Protein AF-A0A7S4T1W9-F1 (afdb_monomer_lite)

Organism: NCBI:txid311494

Secondary structure (DSSP, 8-state):
--S-------EE-TTT--EE-----HHHHHHHHHHHHHHHHHHHHS--SEEET-EEPPPP-SS-HHHHHHHHHHHTT-GGGTS--EEEEEEE-SSSEEEEEEETTEEEEEEEEEETTTTEEEEEESSGGGTTEEEEEEEEETTEEEEEEEEETTT--EE-EEEEHHHHHHHHHHHHHHHHHHHTS--SS-TT--PPPP--S--HHHHHHHHHHHHH-GGGTSS--GGG-EEEE-SS-EEEE--PPP---

Radius of gyration: 24.85 Å; chains: 1; bounding box: 63×36×74 Å

pLDDT: mean 88.23, std 11.2, range [31.42, 98.38]

Foldseek 3Di:
DPDDDDDDDFDADPPPRHTDDDPDDPVVVVVVVVVVVVVVVVVVVPPQLFQFLKDKDDFDPDFDLVLLLVLVVVCLQCVVLQDDWAPWDWDDDPAWIWIWTDDPNDIWIWTWGQDPVQQWIWIATPDDVRPQKIWIWHFDVVRGITMIFMAGPPPRGTGTGRHRPVVVVSNVVSSSVSSVVVRVDPDPDQPPHDDDRDPPDDDPVRVVVVVVVCLVQVVVPAQFDSVQWDWDDDVPDIDIGTDHDDPDD

Structure (mmCIF, N/CA/C/O backbone):
data_AF-A0A7S4T1W9-F1
#
_entry.id   AF-A0A7S4T1W9-F1
#
loop_
_atom_site.group_PDB
_atom_site.id
_atom_site.type_symbol
_atom_site.label_atom_id
_atom_site.label_alt_id
_atom_site.label_comp_id
_atom_site.label_asym_id
_atom_site.label_entity_id
_atom_site.label_seq_id
_atom_site.pdbx_PDB_ins_code
_atom_site.Cartn_x
_atom_site.Cartn_y
_atom_site.Cartn_z
_atom_site.occupancy
_atom_site.B_iso_or_equiv
_atom_site.auth_seq_id
_atom_site.auth_comp_id
_atom_site.auth_asym_id
_atom_site.auth_atom_id
_atom_site.pdbx_PDB_model_num
ATOM 1 N N . LYS A 1 1 ? -6.612 -17.803 23.302 1.00 51.28 1 LYS A N 1
ATOM 2 C CA . LYS A 1 1 ? -5.475 -17.023 22.750 1.00 51.28 1 LYS A CA 1
ATOM 3 C C . LYS A 1 1 ? -4.179 -17.680 23.231 1.00 51.28 1 LYS A C 1
ATOM 5 O O . LYS A 1 1 ? -4.010 -17.802 24.436 1.00 51.28 1 LYS A O 1
ATOM 10 N N . GLU A 1 2 ? -3.324 -18.156 22.320 1.00 47.78 2 GLU A N 1
ATOM 11 C CA . GLU A 1 2 ? -2.157 -19.019 22.619 1.00 47.78 2 GLU A CA 1
ATOM 12 C C . GLU A 1 2 ? -0.901 -18.287 23.133 1.00 47.78 2 GLU A C 1
ATOM 14 O O . GLU A 1 2 ? 0.131 -18.908 23.365 1.00 47.78 2 GLU A O 1
ATOM 19 N N . SER A 1 3 ? -0.955 -16.979 23.393 1.00 50.97 3 SER A N 1
ATOM 20 C CA . SER A 1 3 ? 0.119 -16.266 24.099 1.00 50.97 3 SER A CA 1
ATOM 21 C C . SER A 1 3 ? -0.425 -15.026 24.817 1.00 50.97 3 SER A C 1
ATOM 23 O O . SER A 1 3 ? -1.129 -14.230 24.192 1.00 50.97 3 SER A O 1
ATOM 25 N N . PRO A 1 4 ? -0.147 -14.836 26.121 1.00 75.81 4 PRO A N 1
ATOM 26 C CA . PRO A 1 4 ? -0.584 -13.647 26.846 1.00 75.81 4 PRO A CA 1
ATOM 27 C C . PRO A 1 4 ? 0.232 -12.419 26.419 1.00 75.81 4 PRO A C 1
ATOM 29 O O . PRO A 1 4 ? 1.464 -12.443 26.447 1.00 75.81 4 PRO A O 1
ATOM 32 N N . VAL A 1 5 ? -0.455 -11.330 26.066 1.00 82.12 5 VAL A N 1
ATOM 33 C CA . VAL A 1 5 ? 0.172 -10.026 25.793 1.00 82.12 5 VAL A CA 1
ATOM 34 C C . VAL A 1 5 ? 0.664 -9.421 27.113 1.00 82.12 5 VAL A C 1
ATOM 36 O O . VAL A 1 5 ? -0.030 -9.505 28.128 1.00 82.12 5 VAL A O 1
ATOM 39 N N . ARG A 1 6 ? 1.862 -8.823 27.120 1.00 85.62 6 ARG A N 1
ATOM 40 C CA . ARG A 1 6 ? 2.462 -8.191 28.308 1.00 85.62 6 ARG A CA 1
ATOM 41 C C . ARG A 1 6 ? 2.968 -6.792 27.982 1.00 85.62 6 ARG A C 1
ATOM 43 O O . ARG A 1 6 ? 3.508 -6.567 26.904 1.00 85.62 6 ARG A O 1
ATOM 50 N N . LEU A 1 7 ? 2.833 -5.887 28.946 1.00 88.50 7 LEU A N 1
ATOM 51 C CA . LEU A 1 7 ? 3.494 -4.586 28.947 1.00 88.50 7 LEU A CA 1
ATOM 52 C C . LEU A 1 7 ? 4.645 -4.632 29.947 1.00 88.50 7 LEU A C 1
ATOM 54 O O . LEU A 1 7 ? 4.466 -5.097 31.073 1.00 88.50 7 LEU A O 1
ATOM 58 N N . GLU A 1 8 ? 5.811 -4.146 29.536 1.00 89.50 8 GLU A N 1
ATOM 59 C CA . GLU A 1 8 ? 6.943 -3.934 30.431 1.00 89.50 8 GLU A CA 1
ATOM 60 C C . GLU A 1 8 ? 7.157 -2.432 30.613 1.00 89.50 8 GLU A C 1
ATOM 62 O O . GLU A 1 8 ? 7.246 -1.686 29.638 1.00 89.50 8 GLU A O 1
ATOM 67 N N . PHE A 1 9 ? 7.257 -1.996 31.867 1.00 91.38 9 PHE A N 1
ATOM 68 C CA . PHE A 1 9 ? 7.553 -0.614 32.225 1.00 91.38 9 PHE A CA 1
ATOM 69 C C . PHE A 1 9 ? 8.934 -0.567 32.869 1.00 91.38 9 PHE A C 1
ATOM 71 O O . PHE A 1 9 ? 9.198 -1.287 33.830 1.00 91.38 9 PHE A O 1
ATOM 78 N N . TYR A 1 10 ? 9.824 0.264 32.337 1.00 91.88 10 TYR A N 1
ATOM 79 C CA . TYR A 1 10 ? 11.164 0.440 32.881 1.00 91.88 10 TYR A CA 1
ATOM 80 C C . TYR A 1 10 ? 11.700 1.835 32.558 1.00 91.88 10 TYR A C 1
ATOM 82 O O . TYR A 1 10 ? 11.347 2.432 31.540 1.00 91.88 10 TYR A O 1
ATOM 90 N N . GLN A 1 11 ? 12.591 2.337 33.413 1.00 91.50 11 GLN A N 1
ATOM 91 C CA . GLN A 1 11 ? 13.386 3.528 33.135 1.00 91.50 11 GLN A CA 1
ATOM 92 C C . GLN A 1 11 ? 14.735 3.106 32.552 1.00 91.50 11 GLN A C 1
ATOM 94 O O . GLN A 1 11 ? 15.338 2.120 32.986 1.00 91.50 11 GLN A O 1
ATOM 99 N N . ARG A 1 12 ? 15.211 3.853 31.554 1.00 94.56 12 ARG A N 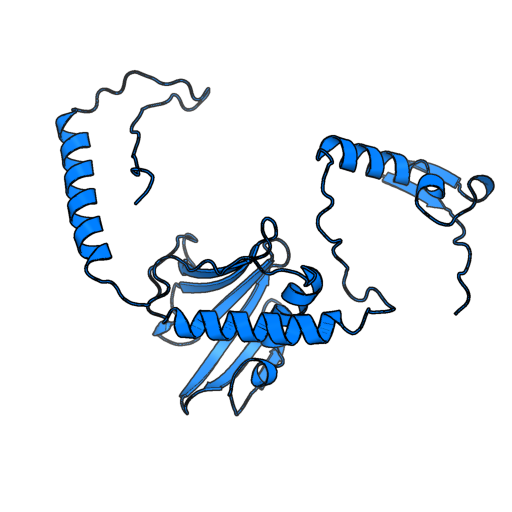1
ATOM 100 C CA . ARG A 1 12 ? 16.552 3.689 30.992 1.00 94.56 12 ARG A CA 1
ATOM 101 C C . ARG A 1 12 ? 17.258 5.027 30.860 1.00 94.56 12 ARG A C 1
ATOM 103 O O . ARG A 1 12 ? 16.610 6.062 30.705 1.00 94.56 12 ARG A O 1
ATOM 110 N N . HIS A 1 13 ? 18.580 4.995 30.900 1.00 91.69 13 HIS A N 1
ATOM 111 C CA . HIS A 1 13 ? 19.405 6.162 30.638 1.00 91.69 13 HIS A CA 1
ATOM 112 C C . HIS A 1 13 ? 19.480 6.435 29.124 1.00 91.69 13 HIS A C 1
ATOM 114 O O . HIS A 1 13 ? 19.565 5.514 28.312 1.00 91.69 13 HIS A O 1
ATOM 120 N N . ALA A 1 14 ? 19.375 7.706 28.725 1.00 89.69 14 ALA A N 1
ATOM 121 C CA . ALA A 1 14 ? 19.191 8.076 27.318 1.00 89.69 14 ALA A CA 1
ATOM 122 C C . ALA A 1 14 ? 20.458 7.906 26.462 1.00 89.69 14 ALA A C 1
ATOM 124 O O . ALA A 1 14 ? 20.342 7.716 25.256 1.00 89.69 14 ALA A O 1
ATOM 125 N N . ALA A 1 15 ? 21.648 7.978 27.069 1.00 88.69 15 ALA A N 1
ATOM 126 C CA . ALA A 1 15 ? 22.912 7.948 26.330 1.00 88.69 15 ALA A CA 1
ATOM 127 C C . ALA A 1 15 ? 23.365 6.531 25.944 1.00 88.69 15 ALA A C 1
ATOM 129 O O . ALA A 1 15 ? 23.966 6.345 24.892 1.00 88.69 15 ALA A O 1
ATOM 130 N N . ASP A 1 16 ? 23.095 5.541 26.793 1.00 91.44 16 ASP A N 1
ATOM 131 C CA . ASP A 1 16 ? 23.625 4.174 26.685 1.00 91.44 16 ASP A CA 1
ATOM 132 C C . ASP A 1 16 ? 22.529 3.095 26.715 1.00 91.44 16 ASP A C 1
ATOM 134 O O . ASP A 1 16 ? 22.796 1.933 26.420 1.00 91.44 16 ASP A O 1
ATOM 138 N N . GLY A 1 17 ? 21.283 3.456 27.041 1.00 89.94 17 GLY A N 1
ATOM 139 C CA . GLY A 1 17 ? 20.141 2.542 27.041 1.00 89.94 17 GLY A CA 1
ATOM 140 C C . GLY A 1 17 ? 20.072 1.598 28.245 1.00 89.94 17 GLY A C 1
ATOM 141 O O . GLY A 1 17 ? 19.141 0.792 28.321 1.00 89.94 17 GLY A O 1
ATOM 142 N N . CYS A 1 18 ? 21.001 1.706 29.199 1.00 91.31 18 CYS A N 1
ATOM 143 C CA . CYS A 1 18 ? 21.035 0.876 30.401 1.00 91.31 18 CYS A CA 1
ATOM 144 C C . CYS A 1 18 ? 19.809 1.127 31.292 1.00 91.31 18 CYS A C 1
ATOM 146 O O . CYS A 1 18 ? 19.382 2.272 31.471 1.00 91.31 18 CYS A O 1
ATOM 148 N N . ARG A 1 19 ? 19.248 0.059 31.881 1.00 94.12 19 ARG A N 1
ATOM 149 C CA . ARG A 1 19 ? 18.141 0.173 32.845 1.00 94.12 19 ARG A CA 1
ATOM 150 C C . ARG A 1 19 ? 18.614 0.882 34.107 1.00 94.12 19 ARG A C 1
ATOM 152 O O . ARG A 1 19 ? 19.691 0.594 34.622 1.00 94.12 19 ARG A O 1
ATOM 159 N N . THR A 1 20 ? 17.776 1.767 34.622 1.00 91.56 20 THR A N 1
ATOM 160 C CA . THR A 1 20 ? 18.028 2.493 35.866 1.00 91.56 20 THR A CA 1
ATOM 161 C C . THR A 1 20 ? 16.895 2.266 36.857 1.00 91.56 20 THR A C 1
ATOM 163 O O . THR A 1 20 ? 15.806 1.815 36.493 1.00 91.56 20 THR A O 1
ATOM 166 N N . TYR A 1 21 ? 17.164 2.541 38.134 1.00 90.06 21 TYR A N 1
ATOM 167 C CA . TYR A 1 21 ? 16.157 2.411 39.180 1.00 90.06 21 TYR A CA 1
ATOM 168 C C . TYR A 1 21 ? 15.045 3.440 38.969 1.00 90.06 21 TYR A C 1
ATOM 170 O O . TYR A 1 21 ? 15.268 4.644 39.107 1.00 90.06 21 TYR A O 1
ATOM 178 N N . TRP A 1 22 ? 13.854 2.950 38.631 1.00 91.25 22 TRP A N 1
ATOM 179 C CA . TRP A 1 22 ? 12.683 3.790 38.432 1.00 91.25 22 TRP A CA 1
ATOM 180 C C . TRP A 1 22 ? 11.950 3.993 39.756 1.00 91.25 22 TRP A C 1
ATOM 182 O O . TRP A 1 22 ? 11.427 3.041 40.324 1.00 91.25 22 TRP A O 1
ATOM 192 N N . GLN A 1 23 ? 11.892 5.235 40.243 1.00 90.94 23 GLN A N 1
ATOM 193 C CA . GLN A 1 23 ? 11.222 5.586 41.506 1.00 90.94 23 GLN A CA 1
ATOM 194 C C . GLN A 1 23 ? 9.698 5.782 41.371 1.00 90.94 23 GLN A C 1
ATOM 196 O O . GLN A 1 23 ? 9.089 6.475 42.184 1.00 90.94 23 GLN A O 1
ATOM 201 N N . ALA A 1 24 ? 9.066 5.216 40.339 1.00 89.00 24 ALA A N 1
ATOM 202 C CA . ALA A 1 24 ? 7.614 5.292 40.201 1.00 89.00 24 ALA A CA 1
ATOM 203 C C . ALA A 1 24 ? 6.911 4.357 41.206 1.00 89.00 24 ALA A C 1
ATOM 205 O O . ALA A 1 24 ? 7.343 3.211 41.360 1.00 89.00 24 ALA A O 1
ATOM 206 N N . PRO A 1 25 ? 5.816 4.798 41.856 1.00 94.31 25 PRO A N 1
ATOM 207 C CA . PRO A 1 25 ? 5.006 3.932 42.707 1.00 94.31 25 PRO A CA 1
ATOM 208 C C . PRO A 1 25 ? 4.435 2.746 41.924 1.00 94.31 25 PRO A C 1
ATOM 210 O O . PRO A 1 25 ? 3.909 2.913 40.819 1.00 94.31 25 PRO A O 1
ATOM 213 N N . VAL A 1 26 ? 4.500 1.552 42.512 1.00 91.69 26 VAL A N 1
ATOM 214 C CA . VAL A 1 26 ? 4.006 0.315 41.887 1.00 91.69 26 VAL A CA 1
ATOM 215 C C . VAL A 1 26 ? 2.500 0.402 41.635 1.00 91.69 26 VAL A C 1
ATOM 217 O O . VAL A 1 26 ? 2.021 -0.013 40.580 1.00 91.69 26 VAL A O 1
ATOM 220 N N . GLU A 1 27 ? 1.768 1.021 42.556 1.00 93.31 27 GLU A N 1
ATOM 221 C CA . GLU A 1 27 ? 0.318 1.193 42.512 1.00 93.31 27 GLU A CA 1
ATOM 222 C C . GLU A 1 27 ? -0.114 2.041 41.308 1.00 93.31 27 GLU A C 1
ATOM 224 O O . GLU A 1 27 ? -1.146 1.773 40.696 1.00 93.31 27 GLU A O 1
ATOM 229 N N . ALA A 1 28 ? 0.695 3.031 40.913 1.00 92.00 28 ALA A N 1
ATOM 230 C CA . ALA A 1 28 ? 0.413 3.859 39.742 1.00 92.00 28 ALA A CA 1
ATOM 231 C C . ALA A 1 28 ? 0.510 3.044 38.440 1.00 92.00 28 ALA A C 1
ATOM 233 O O . ALA A 1 28 ? -0.351 3.161 37.566 1.00 92.00 28 ALA A O 1
ATOM 234 N N . VAL A 1 29 ? 1.528 2.182 38.323 1.00 91.75 29 VAL A N 1
ATOM 235 C CA . VAL A 1 29 ? 1.699 1.294 37.160 1.00 91.75 29 VAL A CA 1
ATOM 236 C C . VAL A 1 29 ? 0.593 0.239 37.120 1.00 91.75 29 VAL A C 1
ATOM 238 O O . VAL A 1 29 ? 0.021 -0.011 36.061 1.00 91.75 29 VAL A O 1
ATOM 241 N N . GLN A 1 30 ? 0.249 -0.350 38.267 1.00 91.44 30 GLN A N 1
ATOM 242 C CA . GLN A 1 30 ? -0.840 -1.324 38.372 1.00 91.44 30 GLN A CA 1
ATOM 243 C C . GLN A 1 30 ? -2.191 -0.709 37.989 1.00 91.44 30 GLN A C 1
ATOM 245 O O . GLN A 1 30 ? -2.884 -1.263 37.135 1.00 91.44 30 GLN A O 1
ATOM 250 N N . GLY A 1 31 ? -2.517 0.471 38.523 1.00 93.38 31 GLY A N 1
ATOM 251 C CA . GLY A 1 31 ? -3.745 1.190 38.179 1.00 93.38 31 GLY A CA 1
ATOM 252 C C . GLY A 1 31 ? -3.825 1.550 36.693 1.00 93.38 31 GLY A C 1
ATOM 253 O O . GLY A 1 31 ? -4.880 1.408 36.075 1.00 93.38 31 GLY A O 1
ATOM 254 N N . PHE A 1 32 ? -2.704 1.936 36.072 1.00 91.88 32 PHE A N 1
ATOM 255 C CA . PHE A 1 32 ? -2.646 2.163 34.626 1.00 91.88 32 PHE A CA 1
ATOM 256 C C . PHE A 1 32 ? -2.925 0.884 33.822 1.00 91.88 32 PHE A C 1
ATOM 258 O O . PHE A 1 32 ? -3.708 0.908 32.871 1.00 91.88 32 PHE A O 1
ATOM 265 N N . VAL A 1 33 ? -2.331 -0.249 34.211 1.00 92.75 33 VAL A N 1
ATOM 266 C CA . VAL A 1 33 ? -2.583 -1.545 33.561 1.00 92.75 33 VAL A CA 1
ATOM 267 C C . VAL A 1 33 ? -4.050 -1.964 33.710 1.00 92.75 33 VAL A C 1
ATOM 269 O O . VAL A 1 33 ? -4.638 -2.461 32.751 1.00 92.75 33 VAL A O 1
ATOM 272 N N . GLU A 1 34 ? -4.677 -1.741 34.863 1.00 91.69 34 GLU A N 1
ATOM 273 C CA . GLU A 1 34 ? -6.104 -2.027 35.079 1.00 91.69 34 GLU A CA 1
ATOM 274 C C . GLU A 1 34 ? -7.024 -1.132 34.239 1.00 91.69 34 GLU A C 1
ATOM 276 O O . GLU A 1 34 ? -7.981 -1.625 33.628 1.00 91.69 34 GLU A O 1
ATOM 281 N N . ALA A 1 35 ? -6.710 0.162 34.145 1.00 91.25 35 ALA A N 1
ATOM 282 C CA . ALA A 1 35 ? -7.422 1.094 33.278 1.00 91.25 35 ALA A CA 1
ATOM 283 C C . ALA A 1 35 ? -7.311 0.676 31.803 1.00 91.25 35 ALA A C 1
ATOM 285 O O . ALA A 1 35 ? -8.322 0.626 31.098 1.00 91.25 35 ALA A O 1
ATOM 286 N N . LEU A 1 36 ? -6.112 0.282 31.354 1.00 91.69 36 LEU A N 1
ATOM 287 C CA . LEU A 1 36 ? -5.901 -0.268 30.015 1.00 91.69 36 LEU A CA 1
ATOM 288 C C . LEU A 1 36 ? -6.708 -1.546 29.788 1.00 91.69 36 LEU A C 1
ATOM 290 O O . LEU A 1 36 ? -7.377 -1.654 28.766 1.00 91.69 36 LEU A O 1
ATOM 294 N N . ARG A 1 37 ? -6.698 -2.499 30.728 1.00 87.38 37 ARG A N 1
ATOM 295 C CA . ARG A 1 37 ? -7.491 -3.738 30.614 1.00 87.38 37 ARG A CA 1
ATOM 296 C C . ARG A 1 37 ? -8.981 -3.442 30.473 1.00 87.38 37 ARG A C 1
ATOM 298 O O . ARG A 1 37 ? -9.641 -4.044 29.632 1.00 87.38 37 ARG A O 1
ATOM 305 N N . SER A 1 38 ? -9.494 -2.502 31.262 1.00 85.38 38 SER A N 1
ATOM 306 C CA . SER A 1 38 ? -10.895 -2.078 31.194 1.00 85.38 38 SER A CA 1
ATOM 307 C C . SER A 1 38 ? -11.226 -1.435 29.848 1.00 85.38 38 SER A C 1
ATOM 309 O O . SER A 1 38 ? -12.296 -1.675 29.294 1.00 85.38 38 SER A O 1
ATOM 311 N N . GLN A 1 39 ? -10.304 -0.644 29.296 1.00 83.44 39 GLN A N 1
ATOM 312 C CA . GLN A 1 39 ? -10.472 -0.035 27.982 1.00 83.44 39 GLN A CA 1
ATOM 313 C C . GLN A 1 39 ? -10.400 -1.069 26.852 1.00 83.44 39 GLN A C 1
ATOM 315 O O . GLN A 1 39 ? -11.225 -1.025 25.946 1.00 83.44 39 GLN A O 1
ATOM 320 N N . VAL A 1 40 ? -9.472 -2.028 26.922 1.00 82.62 40 VAL A N 1
ATOM 321 C CA . VAL A 1 40 ? -9.375 -3.140 25.963 1.00 82.62 40 VAL A CA 1
ATOM 322 C C . VAL A 1 40 ? -10.660 -3.959 25.960 1.00 82.62 40 VAL A C 1
ATOM 324 O O . VAL A 1 40 ? -11.177 -4.232 24.889 1.00 82.62 40 VAL A O 1
ATOM 327 N N . ALA A 1 41 ? -11.225 -4.280 27.127 1.00 77.62 41 ALA A N 1
ATOM 328 C CA . ALA A 1 41 ? -12.484 -5.021 27.203 1.00 77.62 41 ALA A CA 1
ATOM 329 C C . ALA A 1 41 ? -13.648 -4.285 26.515 1.00 77.62 41 ALA A C 1
ATOM 331 O O . ALA A 1 41 ? -14.480 -4.924 25.883 1.00 77.62 41 ALA A O 1
ATOM 332 N N . LYS A 1 42 ? -13.694 -2.947 26.594 1.00 76.19 42 LYS A N 1
ATOM 333 C CA . LYS A 1 42 ? -14.683 -2.138 25.860 1.00 76.19 42 LYS A CA 1
ATOM 334 C C . LYS A 1 42 ? -14.442 -2.174 24.351 1.00 76.19 42 LYS A C 1
ATOM 336 O O . LYS A 1 42 ? -15.389 -2.341 23.599 1.00 76.19 42 LYS A O 1
ATOM 341 N N . LEU A 1 43 ? -13.184 -2.049 23.928 1.00 73.06 43 LEU A N 1
ATOM 342 C CA . LEU A 1 43 ? -12.802 -2.084 22.514 1.00 73.06 43 LEU A CA 1
ATOM 343 C C . LEU A 1 43 ? -13.016 -3.465 21.876 1.00 73.06 43 LEU A C 1
ATOM 345 O O . LEU A 1 43 ? -13.367 -3.532 20.709 1.00 73.06 43 LEU A O 1
ATOM 349 N N . GLU A 1 44 ? -12.807 -4.552 22.623 1.00 72.12 44 GLU A N 1
ATOM 350 C CA . GLU A 1 44 ? -13.088 -5.919 22.159 1.00 72.12 44 GLU A CA 1
ATOM 351 C C . GLU A 1 44 ? -14.591 -6.242 22.185 1.00 72.12 44 GLU A C 1
ATOM 353 O O . GLU A 1 44 ? -15.042 -7.056 21.392 1.00 72.12 44 GLU A O 1
ATOM 358 N N . ALA A 1 45 ? -15.377 -5.618 23.070 1.00 66.25 45 ALA A N 1
ATOM 359 C CA . ALA A 1 45 ? -16.833 -5.774 23.076 1.00 66.25 45 ALA A CA 1
ATOM 360 C C . ALA A 1 45 ? -17.505 -5.079 21.877 1.00 66.25 45 ALA A C 1
ATOM 362 O O . ALA A 1 45 ? -18.542 -5.546 21.408 1.00 66.25 45 ALA A O 1
ATOM 363 N N . ASP A 1 46 ? -16.891 -4.016 21.349 1.00 61.75 46 ASP A N 1
ATOM 364 C CA . ASP A 1 46 ? -17.206 -3.434 20.041 1.00 61.75 46 ASP A CA 1
ATOM 365 C C . ASP A 1 46 ? -16.533 -4.257 18.924 1.00 61.75 46 ASP A C 1
ATOM 367 O O . ASP A 1 46 ? -15.730 -3.735 18.144 1.00 61.75 46 ASP A O 1
ATOM 371 N N . GLU A 1 47 ? -16.857 -5.557 18.843 1.00 54.97 47 GLU A N 1
ATOM 372 C CA . GLU A 1 47 ? -16.521 -6.454 17.723 1.00 54.97 47 GLU A CA 1
ATOM 373 C C . GLU A 1 47 ? -17.229 -5.964 16.446 1.00 54.97 47 GLU A C 1
ATOM 375 O O . GLU A 1 47 ? -18.172 -6.549 15.917 1.00 54.97 47 GLU A O 1
ATOM 380 N N . SER A 1 48 ? -16.796 -4.814 15.947 1.00 58.84 48 SER A N 1
ATOM 381 C CA . SER A 1 48 ? -17.115 -4.395 14.603 1.00 58.84 48 SER A CA 1
ATOM 382 C C . SER A 1 48 ? -16.233 -5.207 13.666 1.00 58.84 48 SER A C 1
ATOM 384 O O . SER A 1 48 ? -15.018 -5.296 13.852 1.00 58.84 48 SER A O 1
ATOM 386 N N . GLU A 1 49 ? -16.823 -5.742 12.599 1.00 80.94 49 GLU A N 1
ATOM 387 C CA . GLU A 1 49 ? -16.092 -6.217 11.420 1.00 80.94 49 GLU A CA 1
ATOM 388 C C . GLU A 1 49 ? -15.375 -5.049 10.709 1.00 80.94 49 GLU A C 1
ATOM 390 O O . GLU A 1 49 ? -15.297 -5.031 9.488 1.00 80.94 49 GLU A O 1
ATOM 395 N N . ALA A 1 50 ? -14.906 -4.020 11.420 1.00 89.00 50 ALA A N 1
ATOM 396 C CA . ALA A 1 50 ? -14.212 -2.876 10.865 1.00 89.00 50 ALA A CA 1
ATOM 397 C C . ALA A 1 50 ? -12.699 -3.112 10.823 1.00 89.00 50 ALA A C 1
ATOM 399 O O . ALA A 1 50 ? -12.138 -3.949 11.533 1.00 89.00 50 ALA A O 1
ATOM 400 N N . VAL A 1 51 ? -12.015 -2.344 9.983 1.00 92.44 51 VAL A N 1
ATOM 401 C CA . VAL A 1 51 ? -10.552 -2.354 9.871 1.00 92.44 51 VAL A CA 1
ATOM 402 C C . VAL A 1 51 ? -9.884 -1.935 11.188 1.00 92.44 51 VAL A C 1
ATOM 404 O O . VAL A 1 51 ? -8.782 -2.387 11.491 1.00 92.44 51 VAL A O 1
ATOM 407 N N . GLY A 1 52 ? -10.524 -1.081 11.990 1.00 91.31 52 GLY A N 1
ATOM 408 C CA . GLY A 1 52 ? -9.973 -0.645 13.270 1.00 91.31 52 GLY A CA 1
ATOM 409 C C . GLY A 1 52 ? -8.670 0.134 13.075 1.00 91.31 52 GLY A C 1
ATOM 410 O O . GLY A 1 52 ? -8.616 1.056 12.266 1.00 91.31 52 GLY A O 1
ATOM 411 N N . LEU A 1 53 ? -7.605 -0.219 13.801 1.00 91.38 53 LEU A N 1
ATOM 412 C CA . LEU A 1 53 ? -6.286 0.411 13.618 1.00 91.38 53 LEU A CA 1
ATOM 413 C C . LEU A 1 53 ? -5.529 -0.118 12.393 1.00 91.38 53 LEU A C 1
ATOM 415 O O . LEU A 1 53 ? -4.519 0.462 11.995 1.00 91.38 53 LEU A O 1
ATOM 419 N N . GLY A 1 54 ? -5.983 -1.212 11.794 1.00 93.94 54 GLY A N 1
ATOM 420 C CA . GLY A 1 54 ? -5.376 -1.779 10.607 1.00 93.94 54 GLY A CA 1
ATOM 421 C C . GLY A 1 54 ? -5.793 -3.223 10.390 1.00 93.94 54 GLY A C 1
ATOM 422 O O . GLY A 1 54 ? -6.083 -3.958 11.329 1.00 93.94 54 GLY A O 1
ATOM 423 N N . PHE A 1 55 ? -5.775 -3.621 9.130 1.00 94.38 55 PHE A N 1
ATOM 424 C CA . PHE A 1 55 ? -6.120 -4.945 8.660 1.00 94.38 55 PHE A CA 1
ATOM 425 C C . PHE A 1 55 ? -4.950 -5.493 7.849 1.00 94.38 55 PHE A C 1
ATOM 427 O O . PHE A 1 55 ? -4.488 -4.835 6.918 1.00 94.38 55 PHE A O 1
ATOM 434 N N . LEU A 1 56 ? -4.478 -6.687 8.194 1.00 95.50 56 LEU A N 1
ATOM 435 C CA . LEU A 1 56 ? -3.437 -7.399 7.460 1.00 95.50 56 LEU A CA 1
ATOM 436 C C . LEU A 1 56 ? -4.068 -8.639 6.826 1.00 95.50 56 LEU A C 1
ATOM 438 O O . LEU A 1 56 ? -4.596 -9.491 7.537 1.00 95.50 56 LEU A O 1
ATOM 442 N N . ALA A 1 57 ? -4.035 -8.714 5.498 1.00 94.56 57 ALA A N 1
ATOM 443 C CA . ALA A 1 57 ? -4.585 -9.836 4.751 1.00 94.56 57 ALA A CA 1
ATOM 444 C C . ALA A 1 57 ? -3.711 -11.093 4.890 1.00 94.56 57 ALA A C 1
ATOM 446 O O . ALA A 1 57 ? -2.542 -11.024 5.282 1.00 94.56 57 ALA A O 1
ATOM 447 N N . GLU A 1 58 ? -4.264 -12.247 4.521 1.00 93.31 58 GLU A N 1
ATOM 448 C CA . GLU A 1 58 ? -3.503 -13.495 4.427 1.00 93.31 58 GLU A CA 1
ATOM 449 C C . GLU A 1 58 ? -2.335 -13.389 3.430 1.00 93.31 58 GLU A C 1
ATOM 451 O O . GLU A 1 58 ? -2.299 -12.516 2.557 1.00 93.31 58 GLU A O 1
ATOM 456 N N . GLU A 1 59 ? -1.354 -14.281 3.579 1.00 95.06 59 GLU A N 1
ATOM 457 C CA . GLU A 1 59 ? -0.205 -14.348 2.678 1.00 95.06 59 GLU A CA 1
ATOM 458 C C . GLU A 1 59 ? -0.628 -14.676 1.242 1.00 95.06 59 GLU A C 1
ATOM 460 O O . GLU A 1 59 ? -1.332 -15.649 0.966 1.00 95.06 59 GLU A O 1
ATOM 465 N N . ILE A 1 60 ? -0.139 -13.869 0.306 1.00 93.81 60 ILE A N 1
ATOM 466 C CA . ILE A 1 60 ? -0.339 -14.043 -1.125 1.00 93.81 60 ILE A CA 1
ATOM 467 C C . ILE A 1 60 ? 0.720 -15.015 -1.646 1.00 93.81 60 ILE A C 1
ATOM 469 O O . ILE A 1 60 ? 1.917 -14.737 -1.607 1.00 93.81 60 ILE A O 1
ATOM 473 N N . GLN A 1 61 ? 0.263 -16.144 -2.186 1.00 90.62 61 GLN A N 1
ATOM 474 C CA . GLN A 1 61 ? 1.117 -17.192 -2.746 1.00 90.62 61 GLN A CA 1
ATOM 475 C C . GLN A 1 61 ? 1.058 -17.228 -4.277 1.00 90.62 61 GLN A C 1
ATOM 477 O O . GLN A 1 61 ? 0.004 -17.008 -4.882 1.00 90.62 61 GLN A O 1
ATOM 482 N N . GLY A 1 62 ? 2.185 -17.585 -4.901 1.00 88.19 62 GLY A N 1
ATOM 483 C CA . GLY A 1 62 ? 2.263 -17.909 -6.332 1.00 88.19 62 GLY A CA 1
ATOM 484 C C . GLY A 1 62 ? 2.097 -16.726 -7.292 1.00 88.19 62 GLY A C 1
ATOM 485 O O . GLY A 1 62 ? 1.754 -16.946 -8.449 1.00 88.19 62 GLY A O 1
ATOM 486 N N . ILE A 1 63 ? 2.298 -15.494 -6.817 1.00 87.94 63 ILE A N 1
ATOM 487 C CA . ILE A 1 63 ? 2.245 -14.261 -7.612 1.00 87.94 63 ILE A CA 1
ATOM 488 C C . ILE A 1 63 ? 3.453 -13.410 -7.231 1.00 87.94 63 ILE A C 1
ATOM 490 O O . ILE A 1 63 ? 3.762 -13.285 -6.044 1.00 87.94 63 ILE A O 1
ATOM 494 N N . SER A 1 64 ? 4.120 -12.810 -8.216 1.00 87.75 64 SER A N 1
ATOM 495 C CA . SER A 1 64 ? 5.254 -11.921 -7.951 1.00 87.75 64 SER A CA 1
ATOM 496 C C . SER A 1 64 ? 4.837 -10.644 -7.200 1.00 87.75 64 SER A C 1
ATOM 498 O O . SER A 1 64 ? 3.756 -10.087 -7.420 1.00 87.75 64 SER A O 1
ATOM 500 N N . HIS A 1 65 ? 5.724 -10.123 -6.341 1.00 89.94 65 HIS A N 1
ATOM 501 C CA . HIS A 1 65 ? 5.526 -8.823 -5.679 1.00 89.94 65 HIS A CA 1
ATOM 502 C C . HIS A 1 65 ? 5.247 -7.711 -6.701 1.00 89.94 65 HIS A C 1
ATOM 504 O O . HIS A 1 65 ? 4.355 -6.889 -6.506 1.00 89.94 65 HIS A O 1
ATOM 510 N N . ASP A 1 66 ? 5.990 -7.707 -7.812 1.00 87.75 66 ASP A N 1
ATOM 511 C CA . ASP A 1 66 ? 5.840 -6.729 -8.892 1.00 87.75 66 ASP A CA 1
ATOM 512 C C . ASP A 1 66 ? 4.447 -6.783 -9.535 1.00 87.75 66 ASP A C 1
ATOM 514 O O . ASP A 1 66 ? 3.828 -5.749 -9.774 1.00 87.75 66 ASP A O 1
ATOM 518 N N . ALA A 1 67 ? 3.887 -7.974 -9.765 1.00 90.06 67 ALA A N 1
ATOM 519 C CA . ALA A 1 67 ? 2.529 -8.092 -10.284 1.00 90.06 67 ALA A CA 1
ATOM 520 C C . ALA A 1 67 ? 1.480 -7.513 -9.322 1.00 90.06 67 ALA A C 1
ATOM 522 O O . ALA A 1 67 ? 0.577 -6.807 -9.777 1.00 90.06 67 ALA A O 1
ATOM 523 N N . VAL A 1 68 ? 1.616 -7.748 -8.012 1.00 94.56 68 VAL A N 1
ATOM 524 C CA . VAL A 1 68 ? 0.702 -7.171 -7.009 1.00 94.56 68 VAL A CA 1
ATOM 525 C C . VAL A 1 68 ? 0.849 -5.654 -6.945 1.00 94.56 68 VAL A C 1
ATOM 527 O O . VAL A 1 68 ? -0.153 -4.941 -7.012 1.00 94.56 68 VAL A O 1
ATOM 530 N N . TRP A 1 69 ? 2.082 -5.146 -6.894 1.00 94.12 69 TRP A N 1
ATOM 531 C CA . TRP A 1 69 ? 2.339 -3.707 -6.864 1.00 94.12 69 TRP A CA 1
ATOM 532 C C . TRP A 1 69 ? 1.794 -2.999 -8.107 1.00 94.12 69 TRP A C 1
ATOM 534 O O . TRP A 1 69 ? 1.078 -2.003 -8.000 1.00 94.12 69 TRP A O 1
ATOM 544 N N . ARG A 1 70 ? 2.041 -3.553 -9.300 1.00 91.88 70 ARG A N 1
ATOM 545 C CA . ARG A 1 70 ? 1.486 -3.024 -10.553 1.00 91.88 70 ARG A CA 1
ATOM 546 C C . ARG A 1 70 ? -0.037 -3.032 -10.547 1.00 91.88 70 ARG A C 1
ATOM 548 O O . ARG A 1 70 ? -0.636 -2.043 -10.962 1.00 91.88 70 ARG A O 1
ATOM 555 N N . ALA A 1 71 ? -0.673 -4.095 -10.054 1.00 95.50 71 ALA A N 1
ATOM 556 C CA . ALA A 1 71 ? -2.128 -4.145 -9.931 1.00 95.50 71 ALA A CA 1
ATOM 557 C C . ALA A 1 71 ? -2.658 -3.031 -9.014 1.00 95.50 71 ALA A C 1
ATOM 559 O O . ALA A 1 71 ? -3.599 -2.329 -9.388 1.00 95.50 71 ALA A O 1
ATOM 560 N N . MET A 1 72 ? -2.014 -2.804 -7.866 1.00 97.38 72 MET A N 1
ATOM 561 C CA . MET A 1 72 ? -2.348 -1.690 -6.976 1.00 97.38 72 MET A CA 1
ATOM 562 C C . MET A 1 72 ? -2.216 -0.342 -7.696 1.00 97.38 72 MET A C 1
ATOM 564 O O . MET A 1 72 ? -3.174 0.428 -7.727 1.00 97.38 72 MET A O 1
ATOM 568 N N . VAL A 1 73 ? -1.073 -0.057 -8.327 1.00 95.19 73 VAL A N 1
ATOM 569 C CA . VAL A 1 73 ? -0.834 1.223 -9.021 1.00 95.19 73 VAL A CA 1
ATOM 570 C C . VAL A 1 73 ? -1.824 1.436 -10.171 1.00 95.19 73 VAL A C 1
ATOM 572 O O . VAL A 1 73 ? -2.377 2.528 -10.305 1.00 95.19 73 VAL A O 1
ATOM 575 N N . VAL A 1 74 ? -2.127 0.405 -10.966 1.00 94.88 74 VAL A N 1
ATOM 576 C CA . VAL A 1 74 ? -3.119 0.480 -12.057 1.00 94.88 74 VAL A CA 1
ATOM 577 C C . VAL A 1 74 ? -4.513 0.819 -11.525 1.00 94.88 74 VAL A C 1
ATOM 579 O O . VAL A 1 74 ? -5.225 1.606 -12.148 1.00 94.88 74 VAL A O 1
ATOM 582 N N . SER A 1 75 ? -4.890 0.324 -10.343 1.00 96.62 75 SER A N 1
ATOM 583 C CA . SER A 1 75 ? -6.196 0.630 -9.738 1.00 96.62 75 SER A CA 1
ATOM 584 C C . SER A 1 75 ? -6.441 2.118 -9.489 1.00 96.62 75 SER A C 1
ATOM 586 O O . SER A 1 75 ? -7.591 2.557 -9.430 1.00 96.62 75 SER A O 1
ATOM 588 N N . THR A 1 76 ? -5.375 2.916 -9.381 1.00 95.94 76 THR A N 1
ATOM 589 C CA . THR A 1 76 ? -5.477 4.368 -9.202 1.00 95.94 76 THR A CA 1
ATOM 590 C C . THR A 1 76 ? -6.047 5.060 -10.440 1.00 95.94 76 THR A C 1
ATOM 592 O O . THR A 1 76 ? -6.773 6.038 -10.293 1.00 95.94 76 THR A O 1
ATOM 595 N N . ARG A 1 77 ? -5.786 4.527 -11.642 1.00 95.25 77 ARG A N 1
ATOM 596 C CA . ARG A 1 77 ? -6.211 5.109 -12.928 1.00 95.25 77 ARG A CA 1
ATOM 597 C C . ARG A 1 77 ? -7.326 4.320 -13.609 1.00 95.25 77 ARG A C 1
ATOM 599 O O . ARG A 1 77 ? -8.124 4.898 -14.335 1.00 95.25 77 ARG A O 1
ATOM 606 N N . GLU A 1 78 ? -7.424 3.022 -13.335 1.00 95.50 78 GLU A N 1
ATOM 607 C CA . GLU A 1 78 ? -8.420 2.123 -13.926 1.00 95.50 78 GLU A CA 1
ATOM 608 C C . GLU A 1 78 ? -9.292 1.441 -12.850 1.00 95.50 78 GLU A C 1
ATOM 610 O O . GLU A 1 78 ? -9.360 0.209 -12.800 1.00 95.50 78 GLU A O 1
ATOM 615 N N . PRO A 1 79 ? -9.977 2.196 -11.965 1.00 96.06 79 PRO A N 1
ATOM 616 C CA . PRO A 1 79 ? -10.719 1.629 -10.831 1.00 96.06 79 PRO A CA 1
ATOM 617 C C . PRO A 1 79 ? -11.804 0.620 -11.240 1.00 96.06 79 PRO A C 1
ATOM 619 O O . PRO A 1 79 ? -12.023 -0.355 -10.524 1.00 96.06 79 PRO A O 1
ATOM 622 N N . GLY A 1 80 ? -12.414 0.788 -12.421 1.00 95.88 80 GLY A N 1
ATOM 623 C CA . GLY A 1 80 ? -13.470 -0.096 -12.935 1.00 95.88 80 GLY A CA 1
ATOM 624 C C . GLY A 1 80 ? -13.041 -1.551 -13.162 1.00 95.88 80 GLY A C 1
ATOM 625 O O . GLY A 1 80 ? -13.886 -2.432 -13.272 1.00 95.88 80 GLY A O 1
ATOM 626 N N . A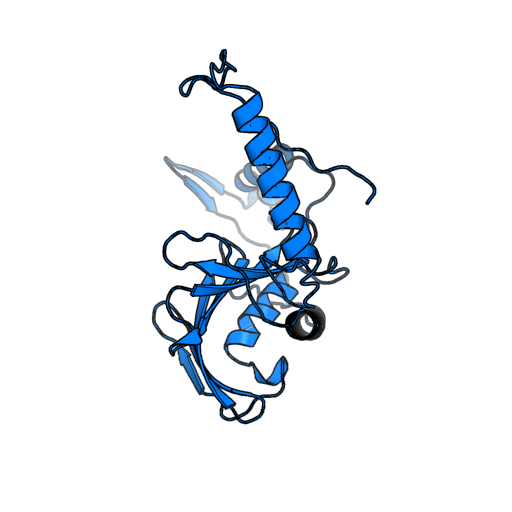RG A 1 81 ? -11.732 -1.840 -13.194 1.00 95.31 81 ARG A N 1
ATOM 627 C CA . ARG A 1 81 ? -11.208 -3.220 -13.234 1.00 95.31 81 ARG A CA 1
ATOM 628 C C . ARG A 1 81 ? -11.192 -3.897 -11.863 1.00 95.31 81 ARG A C 1
ATOM 630 O O . ARG A 1 81 ? -11.074 -5.121 -11.774 1.00 95.31 81 ARG A O 1
ATOM 637 N N . PHE A 1 82 ? -11.285 -3.113 -10.794 1.00 96.62 82 PHE A N 1
ATOM 638 C CA . PHE A 1 82 ? -11.094 -3.571 -9.422 1.00 96.62 82 PHE A CA 1
ATOM 639 C C . PHE A 1 82 ? -12.409 -3.611 -8.655 1.00 96.62 82 PHE A C 1
ATOM 641 O O . PHE A 1 82 ? -12.640 -4.563 -7.911 1.00 96.62 82 PHE A O 1
ATOM 648 N N . PHE A 1 83 ? -13.284 -2.633 -8.875 1.00 94.50 83 PHE A N 1
ATOM 649 C CA . PHE A 1 83 ? -14.594 -2.553 -8.242 1.00 94.50 83 PHE A CA 1
ATOM 650 C C . PHE A 1 83 ? -15.603 -1.831 -9.141 1.00 94.50 83 PHE A C 1
ATOM 652 O O . PHE A 1 83 ? -15.229 -1.065 -10.030 1.00 94.50 83 PHE A O 1
ATOM 659 N N . ASP A 1 84 ? -16.888 -2.083 -8.893 1.00 94.62 84 ASP A N 1
ATOM 660 C CA . ASP A 1 84 ? -17.980 -1.459 -9.637 1.00 94.62 84 ASP A CA 1
ATOM 661 C C . ASP A 1 84 ? -18.039 0.042 -9.343 1.00 94.62 84 ASP A C 1
ATOM 663 O O . ASP A 1 84 ? -18.233 0.446 -8.196 1.00 94.62 84 ASP A O 1
ATOM 667 N N . CYS A 1 85 ? -17.825 0.856 -10.372 1.00 95.56 85 CYS A N 1
ATOM 668 C CA . CYS A 1 85 ? -17.867 2.306 -10.303 1.00 95.56 85 CYS A CA 1
ATOM 669 C C . CYS A 1 85 ? -18.245 2.926 -11.648 1.00 95.56 85 CYS A C 1
ATOM 671 O O . CYS A 1 85 ? -18.047 2.333 -12.709 1.00 95.56 85 CYS A O 1
ATOM 673 N N . SER A 1 86 ? -18.753 4.155 -11.602 1.00 96.69 86 SER A N 1
ATOM 674 C CA . SER A 1 86 ? -19.117 4.936 -12.785 1.00 96.69 86 SER A CA 1
ATOM 675 C C . SER A 1 86 ? -18.557 6.357 -12.716 1.00 96.69 86 SER A C 1
ATOM 677 O O . SER A 1 86 ? -17.986 6.763 -11.703 1.00 96.69 86 SER A O 1
ATOM 679 N N . ASP A 1 87 ? -18.711 7.116 -13.803 1.00 96.62 87 ASP A N 1
ATOM 680 C CA . ASP A 1 87 ? -18.323 8.531 -13.907 1.00 96.62 87 ASP A CA 1
ATOM 681 C C . ASP A 1 87 ? -16.860 8.810 -13.520 1.00 96.62 87 ASP A C 1
ATOM 683 O O . ASP A 1 87 ? -16.545 9.814 -12.882 1.00 96.62 87 ASP A O 1
ATOM 687 N N . VAL A 1 88 ? -15.959 7.894 -13.888 1.00 97.38 88 VAL A N 1
ATOM 688 C CA . VAL A 1 88 ? -14.540 7.975 -13.532 1.00 97.38 88 VAL A CA 1
ATOM 689 C C . VAL A 1 88 ? -13.862 9.111 -14.297 1.00 97.38 88 VAL A C 1
ATOM 691 O O . VAL A 1 88 ? -13.813 9.114 -15.526 1.00 97.38 88 VAL A O 1
ATOM 694 N N . GLN A 1 89 ? -13.282 10.045 -13.552 1.00 97.62 89 GLN A N 1
ATOM 695 C CA . GLN A 1 89 ? -12.411 11.105 -14.039 1.00 97.62 89 GLN A CA 1
ATOM 696 C C . GLN A 1 89 ? -11.083 11.032 -13.293 1.00 97.62 89 GLN A C 1
ATOM 698 O O . GLN A 1 89 ? -11.055 10.964 -12.062 1.00 97.62 89 GLN A O 1
ATOM 703 N N . VAL A 1 90 ? -9.984 11.044 -14.041 1.00 97.44 90 VAL A N 1
ATOM 704 C CA . VAL A 1 90 ? -8.622 10.951 -13.513 1.00 97.44 90 VAL A CA 1
ATOM 705 C C . VAL A 1 90 ? -7.823 12.132 -14.042 1.00 97.44 90 VAL A C 1
ATOM 707 O O . VAL A 1 90 ? -7.833 12.404 -15.240 1.00 97.44 90 VAL A O 1
ATOM 710 N N . GLU A 1 91 ? -7.136 12.819 -13.142 1.00 97.25 91 GLU A N 1
ATOM 711 C CA . GLU A 1 91 ? -6.248 13.938 -13.432 1.00 97.25 91 GLU A CA 1
ATOM 712 C C . GLU A 1 91 ? -4.883 13.649 -12.793 1.00 97.25 91 GLU A C 1
ATOM 714 O O . GLU A 1 91 ? -4.777 13.472 -11.576 1.00 97.25 91 GLU A O 1
ATOM 719 N N . ASP A 1 92 ? -3.834 13.584 -13.613 1.00 95.00 92 ASP A N 1
ATOM 720 C CA . ASP A 1 92 ? -2.458 13.488 -13.131 1.00 95.00 92 ASP A CA 1
ATOM 721 C C . ASP A 1 92 ? -1.986 14.878 -12.676 1.00 95.00 92 ASP A C 1
ATOM 723 O O . ASP A 1 92 ? -1.839 15.801 -13.480 1.00 95.00 92 ASP A O 1
ATOM 727 N N . CYS A 1 93 ? -1.753 15.039 -11.374 1.00 94.06 93 CYS A N 1
ATOM 728 C CA . CYS A 1 93 ? -1.158 16.238 -10.791 1.00 94.06 93 CYS A CA 1
ATOM 729 C C . CYS A 1 93 ? 0.329 15.993 -10.477 1.00 94.06 93 CYS A C 1
ATOM 731 O O . CYS A 1 93 ? 0.834 14.877 -10.588 1.00 94.06 93 CYS A O 1
ATOM 733 N N . ALA A 1 94 ? 1.053 17.043 -10.079 1.00 89.88 94 ALA A N 1
ATOM 734 C CA . ALA A 1 94 ? 2.503 16.970 -9.885 1.00 89.88 94 ALA A CA 1
ATOM 735 C C . ALA A 1 94 ? 2.944 15.940 -8.823 1.00 89.88 94 ALA A C 1
ATOM 737 O O . ALA A 1 94 ? 3.958 15.274 -9.010 1.00 89.88 94 ALA A O 1
ATOM 738 N N . ASP A 1 95 ? 2.203 15.809 -7.718 1.00 90.88 95 ASP A N 1
ATOM 739 C CA . ASP A 1 95 ? 2.556 14.954 -6.575 1.00 90.88 95 ASP A CA 1
ATOM 740 C C . ASP A 1 95 ? 1.474 13.924 -6.199 1.00 90.88 95 ASP A C 1
ATOM 742 O O . ASP A 1 95 ? 1.662 13.149 -5.260 1.00 90.88 95 ASP A O 1
ATOM 746 N N . PHE A 1 96 ? 0.338 13.909 -6.900 1.00 95.25 96 PHE A N 1
ATOM 747 C CA . PHE A 1 96 ? -0.765 12.971 -6.681 1.00 95.25 96 PHE A CA 1
ATOM 748 C C . PHE A 1 96 ? -1.584 12.764 -7.956 1.00 95.25 96 PHE A C 1
ATOM 750 O O . PHE A 1 96 ? -1.556 13.571 -8.878 1.00 95.25 96 PHE A O 1
ATOM 757 N N . VAL A 1 97 ? -2.382 11.704 -7.973 1.00 97.25 97 VAL A N 1
ATOM 758 C CA . VAL A 1 97 ? -3.484 11.521 -8.918 1.00 97.25 97 VAL A CA 1
ATOM 759 C C . VAL A 1 97 ? -4.761 12.011 -8.249 1.00 97.25 97 VAL A C 1
ATOM 761 O O . VAL A 1 97 ? -5.090 11.560 -7.150 1.00 97.25 97 VAL A O 1
ATOM 764 N N . ARG A 1 98 ? -5.493 12.931 -8.879 1.00 97.31 98 ARG A N 1
ATOM 765 C CA . ARG A 1 98 ? -6.855 13.267 -8.454 1.00 97.31 98 ARG A CA 1
ATOM 766 C C . ARG A 1 98 ? -7.823 12.368 -9.198 1.00 97.31 98 ARG A C 1
ATOM 768 O O . ARG A 1 98 ? -7.814 12.315 -10.424 1.00 97.31 98 ARG A O 1
ATOM 775 N N . ARG A 1 99 ? -8.677 11.679 -8.452 1.00 97.38 99 ARG A N 1
ATOM 776 C CA . ARG A 1 99 ? -9.679 10.780 -9.014 1.00 97.38 99 ARG A CA 1
ATOM 777 C C . ARG A 1 99 ? -11.058 11.132 -8.485 1.00 97.38 99 ARG A C 1
ATOM 779 O O . ARG A 1 99 ? -11.259 11.125 -7.275 1.00 97.38 99 ARG A O 1
ATOM 786 N N . SER A 1 100 ? -11.997 11.386 -9.386 1.00 96.81 100 SER A N 1
ATOM 787 C CA . SER A 1 100 ? -13.419 11.545 -9.075 1.00 96.81 100 SER A CA 1
ATOM 788 C C . SER A 1 100 ? -14.197 10.390 -9.686 1.00 96.81 100 SER A C 1
ATOM 790 O O . SER A 1 100 ? -13.939 10.028 -10.830 1.00 96.81 100 SER A O 1
ATOM 792 N N . LEU A 1 101 ? -15.120 9.792 -8.939 1.00 96.62 101 LEU A N 1
ATOM 793 C CA . LEU A 1 101 ? -15.991 8.736 -9.455 1.00 96.62 101 LEU A CA 1
ATOM 794 C C . LEU A 1 101 ? -17.251 8.562 -8.599 1.00 96.62 101 LEU A C 1
ATOM 796 O O . LEU A 1 101 ? -17.413 9.206 -7.559 1.00 96.62 101 LEU A O 1
ATOM 800 N N . ARG A 1 102 ? -18.136 7.664 -9.033 1.00 95.69 102 ARG A N 1
ATOM 801 C CA . ARG A 1 102 ? -19.302 7.203 -8.280 1.00 95.69 102 ARG A CA 1
ATOM 802 C C . ARG A 1 102 ? -19.191 5.733 -7.903 1.00 95.69 102 ARG A C 1
ATOM 804 O O . ARG A 1 102 ? -18.859 4.901 -8.738 1.00 95.69 102 ARG A O 1
ATOM 811 N N . VAL A 1 103 ? -19.561 5.409 -6.666 1.00 91.19 103 VAL A N 1
ATOM 812 C CA . VAL A 1 103 ? -19.774 4.036 -6.168 1.00 91.19 103 VAL A CA 1
ATOM 813 C C . VAL A 1 103 ? -21.056 4.019 -5.378 1.00 91.19 103 VAL A C 1
ATOM 815 O O . VAL A 1 103 ? -21.300 4.914 -4.571 1.00 91.19 103 VAL A O 1
ATOM 818 N N . ASN A 1 104 ? -21.881 3.004 -5.629 1.00 89.06 104 ASN A N 1
ATOM 819 C CA . ASN A 1 104 ? -23.194 2.852 -5.002 1.00 89.06 104 ASN A CA 1
ATOM 820 C C . ASN A 1 104 ? -24.047 4.131 -5.113 1.00 89.06 104 ASN A C 1
ATOM 822 O O . ASN A 1 104 ? -24.737 4.518 -4.176 1.00 89.06 104 ASN A O 1
ATOM 826 N N . GLY A 1 105 ? -23.945 4.835 -6.246 1.00 88.69 105 GLY A N 1
ATOM 827 C CA . GLY A 1 105 ? -24.656 6.089 -6.496 1.00 88.69 105 GLY A CA 1
ATOM 828 C C . GLY A 1 105 ? -24.068 7.332 -5.817 1.00 88.69 105 GLY A C 1
ATOM 829 O O . GLY A 1 105 ? -24.485 8.434 -6.165 1.00 88.69 105 GLY A O 1
ATOM 830 N N . GLN A 1 106 ? -23.076 7.205 -4.932 1.00 90.44 106 GLN A N 1
ATOM 831 C CA . GLN A 1 106 ? -22.451 8.338 -4.247 1.00 90.44 106 GLN A CA 1
ATOM 832 C C . GLN A 1 106 ? -21.211 8.820 -4.999 1.00 90.44 106 GLN A C 1
ATOM 834 O O . GLN A 1 106 ? -20.331 8.020 -5.312 1.00 90.44 106 GLN A O 1
ATOM 839 N N . ALA A 1 107 ? -21.129 10.126 -5.257 1.00 92.44 107 ALA A N 1
ATOM 840 C CA . ALA A 1 107 ? -19.949 10.752 -5.846 1.00 92.44 107 ALA A CA 1
ATOM 841 C C . ALA A 1 107 ? -18.883 11.035 -4.781 1.00 92.44 107 ALA A C 1
ATOM 843 O O . ALA A 1 107 ? -19.200 11.432 -3.656 1.00 92.44 107 ALA A O 1
ATOM 844 N N . TYR A 1 108 ? -17.621 10.856 -5.149 1.00 91.44 108 TYR A N 1
ATOM 845 C CA . TYR A 1 108 ? -16.484 11.177 -4.299 1.00 91.44 108 TYR A CA 1
ATOM 846 C C . TYR A 1 108 ? -15.265 11.550 -5.130 1.00 91.44 108 TYR A C 1
ATOM 848 O O . TYR A 1 108 ? -15.094 11.095 -6.262 1.00 91.44 108 TYR A O 1
ATOM 856 N N . THR A 1 109 ? -14.406 12.361 -4.519 1.00 95.06 109 THR A N 1
ATOM 857 C CA . THR A 1 109 ? -13.111 12.751 -5.066 1.00 95.06 109 THR A CA 1
ATOM 858 C C . THR A 1 109 ? -12.023 12.403 -4.066 1.00 95.06 109 THR A C 1
ATOM 860 O O . THR A 1 109 ? -12.156 12.655 -2.867 1.00 95.06 109 THR A O 1
ATOM 863 N N . GLU A 1 110 ? -10.936 11.829 -4.562 1.00 95.19 110 GLU A N 1
ATOM 864 C CA . GLU A 1 110 ? -9.790 11.395 -3.774 1.00 95.19 110 GLU A CA 1
ATOM 865 C C . GLU A 1 110 ? -8.497 11.946 -4.376 1.00 95.19 110 GLU A C 1
ATOM 867 O O . GLU A 1 110 ? -8.353 12.050 -5.596 1.00 95.19 110 GLU A O 1
ATOM 872 N N . LEU A 1 111 ? -7.544 12.279 -3.507 1.00 96.12 111 LEU A N 1
ATOM 873 C CA . LEU A 1 111 ? -6.154 12.540 -3.862 1.00 96.12 111 LEU A CA 1
ATOM 874 C C . LEU A 1 111 ? -5.341 11.292 -3.522 1.00 96.12 111 LEU A C 1
ATOM 876 O O . LEU A 1 111 ? -5.331 10.862 -2.366 1.00 96.12 111 LEU A O 1
ATOM 880 N N . ILE A 1 112 ? -4.676 10.713 -4.514 1.00 97.88 112 ILE A N 1
ATOM 881 C CA . ILE A 1 112 ? -3.975 9.437 -4.391 1.00 97.88 112 ILE A CA 1
ATOM 882 C C . ILE A 1 112 ? -2.485 9.663 -4.609 1.00 97.88 112 ILE A C 1
ATOM 884 O O . ILE A 1 112 ? -2.067 10.099 -5.681 1.00 97.88 112 ILE A O 1
ATOM 888 N N . ARG A 1 113 ? -1.671 9.345 -3.606 1.00 96.75 113 ARG A N 1
ATOM 889 C CA . ARG A 1 113 ? -0.208 9.361 -3.710 1.00 96.75 113 ARG A CA 1
ATOM 890 C C . ARG A 1 113 ? 0.337 7.947 -3.741 1.00 96.75 113 ARG A C 1
ATOM 892 O O . ARG A 1 113 ? -0.169 7.070 -3.050 1.00 96.75 113 ARG A O 1
ATOM 899 N N . THR A 1 114 ? 1.388 7.755 -4.526 1.00 96.25 114 THR A N 1
ATOM 900 C CA . THR A 1 114 ? 2.143 6.503 -4.577 1.00 96.25 114 THR A CA 1
ATOM 901 C C . THR A 1 114 ? 3.483 6.735 -3.888 1.00 96.25 114 THR A C 1
ATOM 903 O O . THR A 1 114 ? 4.288 7.530 -4.365 1.00 96.25 114 THR A O 1
ATOM 906 N N . ASP A 1 115 ? 3.715 6.077 -2.754 1.00 94.69 115 ASP A N 1
ATOM 907 C CA . ASP A 1 115 ? 5.011 6.035 -2.072 1.00 94.69 115 ASP A CA 1
ATOM 908 C C . ASP A 1 115 ? 5.668 4.686 -2.385 1.00 94.69 115 ASP A C 1
ATOM 910 O O . ASP A 1 115 ? 5.491 3.697 -1.672 1.00 94.69 115 ASP A O 1
ATOM 914 N N . GLU A 1 116 ? 6.419 4.642 -3.486 1.00 88.75 116 GLU A N 1
ATOM 915 C CA . GLU A 1 116 ? 7.117 3.429 -3.933 1.00 88.75 116 GLU A CA 1
ATOM 916 C C . GLU A 1 116 ? 8.167 2.949 -2.926 1.00 88.75 116 GLU A C 1
ATOM 918 O O . GLU A 1 116 ? 8.431 1.756 -2.830 1.00 88.75 116 GLU A O 1
ATOM 923 N N . ARG A 1 117 ? 8.752 3.852 -2.124 1.00 88.44 117 ARG A N 1
ATOM 924 C CA . ARG A 1 117 ? 9.760 3.460 -1.126 1.00 88.44 117 ARG A CA 1
ATOM 9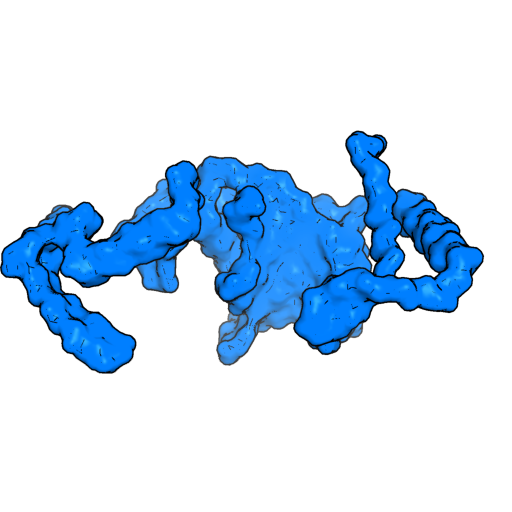25 C C . ARG A 1 117 ? 9.143 2.654 0.006 1.00 88.44 117 ARG A C 1
ATOM 927 O O . ARG A 1 117 ? 9.798 1.769 0.550 1.00 88.44 117 ARG A O 1
ATOM 934 N N . ARG A 1 118 ? 7.907 2.983 0.382 1.00 90.31 118 ARG A N 1
ATOM 935 C CA . ARG A 1 118 ? 7.150 2.259 1.411 1.00 90.31 118 ARG A CA 1
ATOM 936 C C . ARG A 1 118 ? 6.227 1.180 0.840 1.00 90.31 118 ARG A C 1
ATOM 938 O O . ARG A 1 118 ? 5.637 0.443 1.628 1.00 90.31 118 ARG A O 1
ATOM 945 N N . ASN A 1 119 ? 6.125 1.079 -0.488 1.00 95.19 119 ASN A N 1
ATOM 946 C CA . ASN A 1 119 ? 5.101 0.318 -1.205 1.00 95.19 119 ASN A CA 1
ATOM 947 C C . ASN A 1 119 ? 3.683 0.659 -0.712 1.00 95.19 119 ASN A C 1
ATOM 949 O O . ASN A 1 119 ? 2.888 -0.228 -0.400 1.00 95.19 119 ASN A O 1
ATOM 953 N N . GLU A 1 120 ? 3.379 1.954 -0.597 1.00 97.75 120 GLU A N 1
ATOM 954 C CA . GLU A 1 120 ? 2.099 2.464 -0.093 1.00 97.75 120 GLU A CA 1
ATOM 955 C C . GLU A 1 120 ? 1.346 3.248 -1.174 1.00 97.75 120 GLU A C 1
ATOM 957 O O . GLU A 1 120 ? 1.898 4.139 -1.821 1.00 97.75 120 GLU A O 1
ATOM 962 N N . LEU A 1 121 ? 0.053 2.965 -1.325 1.00 98.25 121 LEU A N 1
ATOM 963 C CA . LEU A 1 121 ? -0.904 3.883 -1.931 1.00 98.25 121 LEU A CA 1
ATOM 964 C C . LEU A 1 121 ? -1.642 4.623 -0.824 1.00 98.25 121 LEU A C 1
ATOM 966 O O . LEU A 1 121 ? -2.261 4.000 0.040 1.00 98.25 121 LEU A O 1
ATOM 970 N N . VAL A 1 122 ? -1.582 5.948 -0.862 1.00 97.94 122 VAL A N 1
ATOM 971 C CA . VAL A 1 122 ? -2.145 6.830 0.159 1.00 97.94 122 VAL A CA 1
ATOM 972 C C . VAL A 1 122 ? -3.315 7.598 -0.438 1.00 97.94 122 VAL A C 1
ATOM 974 O O . VAL A 1 122 ? -3.136 8.393 -1.358 1.00 97.94 122 VAL A O 1
ATOM 977 N N . PHE A 1 123 ? -4.508 7.372 0.099 1.00 96.19 123 PHE A N 1
ATOM 978 C CA . PHE A 1 123 ? -5.768 7.945 -0.352 1.00 96.19 123 PHE A CA 1
ATOM 979 C C . PHE A 1 123 ? -6.249 8.994 0.644 1.00 96.19 123 PHE A C 1
ATOM 981 O O . PHE A 1 123 ? -6.458 8.707 1.827 1.00 96.19 123 PHE A O 1
ATOM 988 N N . ARG A 1 124 ? -6.498 10.206 0.154 1.00 95.06 124 ARG A N 1
ATOM 989 C CA . ARG A 1 124 ? -7.150 11.273 0.911 1.00 95.06 124 ARG A CA 1
ATOM 990 C C . ARG A 1 124 ? -8.469 11.631 0.246 1.00 95.06 124 ARG A C 1
ATOM 992 O O . ARG A 1 124 ? -8.473 12.195 -0.845 1.00 95.06 124 ARG A O 1
ATOM 999 N N . LYS A 1 125 ? -9.581 11.300 0.901 1.00 90.31 125 LYS A N 1
ATOM 1000 C CA . LYS A 1 125 ? -10.920 11.721 0.470 1.00 90.31 125 LYS A CA 1
ATOM 1001 C C . LYS A 1 125 ? -11.024 13.243 0.619 1.00 90.31 125 LYS A C 1
ATOM 1003 O O . LYS A 1 125 ? -10.578 13.783 1.626 1.00 90.31 125 LYS A O 1
ATOM 1008 N N . LEU A 1 126 ? -11.592 13.931 -0.366 1.00 87.31 126 LEU A N 1
ATOM 1009 C CA . LEU A 1 126 ? -11.966 15.340 -0.229 1.00 87.31 126 LEU A CA 1
ATOM 1010 C C . LEU A 1 126 ? -13.366 15.454 0.396 1.00 87.31 126 LEU A C 1
ATOM 1012 O O . LEU A 1 126 ? -14.267 14.693 0.038 1.00 87.31 126 LEU A O 1
ATOM 1016 N N . GLY A 1 127 ? -13.539 16.411 1.309 1.00 81.75 127 GLY A N 1
ATOM 1017 C CA . GLY A 1 127 ? -14.765 16.630 2.089 1.00 81.75 127 GLY A CA 1
ATOM 1018 C C . GLY A 1 127 ? -14.568 16.376 3.588 1.00 81.75 127 GLY A C 1
ATOM 1019 O O . GLY A 1 127 ? -13.509 15.902 3.994 1.00 81.75 127 GLY A O 1
ATOM 1020 N N . GLU A 1 128 ? -15.597 16.670 4.391 1.00 72.44 128 GLU A N 1
ATOM 1021 C CA . GLU A 1 128 ? -15.536 16.662 5.867 1.00 72.44 128 GLU A CA 1
ATOM 1022 C C . GLU A 1 128 ? -15.002 15.339 6.447 1.00 72.44 128 GLU A C 1
ATOM 1024 O O . GLU A 1 128 ? -14.123 15.346 7.304 1.00 72.44 128 GLU A O 1
ATOM 1029 N N . ASP A 1 129 ? -15.433 14.190 5.912 1.00 73.56 129 ASP A N 1
ATOM 1030 C CA . ASP A 1 129 ? -15.005 12.865 6.402 1.00 73.56 129 ASP A CA 1
ATOM 1031 C C . ASP A 1 129 ? -13.521 12.526 6.141 1.00 73.56 129 ASP A C 1
ATOM 1033 O O . ASP A 1 129 ? -13.049 11.461 6.546 1.00 73.56 129 ASP A O 1
ATOM 1037 N N . GLY A 1 130 ? -12.817 13.340 5.351 1.00 75.44 130 GLY A N 1
ATOM 1038 C CA . GLY A 1 130 ? -11.426 13.115 4.949 1.00 75.44 130 GLY A CA 1
ATOM 1039 C C . GLY A 1 130 ? -10.429 14.084 5.580 1.00 75.44 130 GLY A C 1
ATOM 1040 O O . GLY A 1 130 ? -9.230 13.970 5.318 1.00 75.44 130 GLY A O 1
ATOM 1041 N N . GLU A 1 131 ? -10.890 15.041 6.388 1.00 83.69 131 GLU A N 1
ATOM 1042 C CA . GLU A 1 131 ? -10.006 16.031 6.999 1.00 83.69 131 GLU A CA 1
ATOM 1043 C C . GLU A 1 131 ? -9.112 15.408 8.081 1.00 83.69 131 GLU A C 1
ATOM 1045 O O . GLU A 1 131 ? -9.545 14.615 8.914 1.00 83.69 131 GLU A O 1
ATOM 1050 N N . GLY A 1 132 ? -7.824 15.760 8.058 1.00 90.19 132 GLY A N 1
ATOM 1051 C CA . GLY A 1 132 ? -6.847 15.340 9.069 1.00 90.19 132 GLY A CA 1
ATOM 1052 C C . GLY A 1 132 ? -6.433 13.864 9.028 1.00 90.19 132 GLY A C 1
ATOM 1053 O O . GLY A 1 132 ? -5.599 13.452 9.836 1.00 90.19 132 GLY A O 1
ATOM 1054 N N . VAL A 1 133 ? -6.970 13.063 8.101 1.00 95.12 133 VAL A N 1
ATOM 1055 C CA . VAL A 1 133 ? -6.670 11.630 7.981 1.00 95.12 133 VAL A CA 1
ATOM 1056 C C . VAL A 1 133 ? -6.372 11.209 6.543 1.00 95.12 133 VAL A C 1
ATOM 1058 O O . VAL A 1 133 ? -6.798 11.827 5.570 1.00 95.12 133 VAL A O 1
ATOM 1061 N N . GLU A 1 134 ? -5.630 10.118 6.399 1.00 96.25 134 GLU A N 1
ATOM 1062 C CA . GLU A 1 134 ? -5.391 9.452 5.121 1.00 96.25 134 GLU A CA 1
ATOM 1063 C C . GLU A 1 134 ? -5.457 7.934 5.281 1.00 96.25 134 GLU A C 1
ATOM 1065 O O . GLU A 1 134 ? -5.101 7.378 6.323 1.00 96.25 134 GLU A O 1
ATOM 1070 N N . ARG A 1 135 ? -5.944 7.258 4.241 1.00 96.56 135 ARG A N 1
ATOM 1071 C CA . ARG A 1 135 ? -6.060 5.798 4.179 1.00 96.56 135 ARG A CA 1
ATOM 1072 C C . ARG A 1 135 ? -4.894 5.247 3.388 1.00 96.56 135 ARG A C 1
ATOM 1074 O O . ARG A 1 135 ? -4.486 5.843 2.398 1.00 96.56 135 ARG A O 1
ATOM 1081 N N . VAL A 1 136 ? -4.382 4.103 3.798 1.00 98.19 136 VAL A N 1
ATOM 1082 C CA . VAL A 1 136 ? -3.202 3.492 3.203 1.00 98.19 136 VAL A CA 1
ATOM 1083 C C . VAL A 1 136 ? -3.526 2.063 2.808 1.00 98.19 136 VAL A C 1
ATOM 1085 O O . VAL A 1 136 ? -4.065 1.313 3.619 1.00 98.19 136 VAL A O 1
ATOM 1088 N N . ALA A 1 137 ? -3.183 1.700 1.574 1.00 98.38 137 ALA A N 1
ATOM 1089 C CA . ALA A 1 137 ? -3.043 0.318 1.136 1.00 98.38 137 ALA A CA 1
ATOM 1090 C C . ALA A 1 137 ? -1.551 0.051 0.908 1.00 98.38 137 ALA A C 1
ATOM 1092 O O . ALA A 1 137 ? -0.934 0.692 0.057 1.00 98.38 137 ALA A O 1
ATOM 1093 N N . ALA A 1 138 ? -0.965 -0.857 1.681 1.00 98.25 138 ALA A N 1
ATOM 1094 C CA . ALA A 1 138 ? 0.461 -1.145 1.673 1.00 98.25 138 ALA A CA 1
ATOM 1095 C C . ALA A 1 138 ? 0.740 -2.579 1.218 1.00 98.25 138 ALA A C 1
ATOM 1097 O O . ALA A 1 138 ? 0.060 -3.509 1.652 1.00 98.25 138 ALA A O 1
ATOM 1098 N N . LEU A 1 139 ? 1.773 -2.765 0.398 1.00 97.62 139 LEU A N 1
ATOM 1099 C CA . LEU A 1 139 ? 2.291 -4.081 0.036 1.00 97.62 139 LEU A CA 1
ATOM 1100 C C . LEU A 1 139 ? 3.488 -4.428 0.927 1.00 97.62 139 LEU A C 1
ATOM 1102 O O . LEU A 1 139 ? 4.504 -3.732 0.959 1.00 97.62 139 LEU A O 1
ATOM 1106 N N . ARG A 1 140 ? 3.359 -5.512 1.684 1.00 95.06 140 ARG A N 1
ATOM 1107 C CA . ARG A 1 140 ? 4.399 -6.071 2.551 1.00 95.06 140 ARG A CA 1
ATOM 1108 C C . ARG A 1 140 ? 5.058 -7.233 1.824 1.00 95.06 140 ARG A C 1
ATOM 1110 O O . ARG A 1 140 ? 4.382 -7.944 1.096 1.00 95.06 140 ARG A O 1
ATOM 1117 N N . SER A 1 141 ? 6.369 -7.399 1.977 1.00 83.44 141 SER A N 1
ATOM 1118 C CA . SER A 1 141 ? 7.167 -8.333 1.168 1.00 83.44 141 SER A CA 1
ATOM 1119 C C . SER A 1 141 ? 7.638 -9.587 1.915 1.00 83.44 141 SER A C 1
ATOM 1121 O O . SER A 1 141 ? 8.127 -10.513 1.275 1.00 83.44 141 SER A O 1
ATOM 1123 N N . HIS A 1 142 ? 7.501 -9.640 3.245 1.00 81.62 142 HIS A N 1
ATOM 1124 C CA . HIS A 1 142 ? 8.031 -10.724 4.081 1.00 81.62 142 HIS A CA 1
ATOM 1125 C C . HIS A 1 142 ? 7.108 -11.028 5.282 1.00 81.62 142 HIS A C 1
ATOM 1127 O O . HIS A 1 142 ? 7.379 -10.545 6.384 1.00 81.62 142 HIS A O 1
ATOM 1133 N N . PRO A 1 143 ? 6.037 -11.823 5.103 1.00 89.56 143 PRO A N 1
ATOM 1134 C CA . PRO A 1 143 ? 5.595 -12.457 3.854 1.00 89.56 143 PRO A CA 1
ATOM 1135 C C . PRO A 1 143 ? 4.864 -11.487 2.902 1.00 89.56 143 PRO A C 1
ATOM 1137 O O . PRO A 1 143 ? 4.590 -10.341 3.266 1.00 89.56 143 PRO A O 1
ATOM 1140 N N . LEU A 1 144 ? 4.592 -11.923 1.661 1.00 93.19 144 LEU A N 1
ATOM 1141 C CA . LEU A 1 144 ? 3.895 -11.098 0.666 1.00 93.19 144 LEU A CA 1
ATOM 1142 C C . LEU A 1 144 ? 2.433 -10.900 1.089 1.00 93.19 144 LEU A C 1
ATOM 1144 O O . LEU A 1 144 ? 1.645 -11.837 1.020 1.00 93.19 144 LEU A O 1
ATOM 1148 N N . GLN A 1 145 ? 2.066 -9.705 1.543 1.00 96.88 145 GLN A N 1
ATOM 1149 C CA . GLN A 1 145 ? 0.748 -9.423 2.124 1.00 96.88 145 GLN A CA 1
ATOM 1150 C C . GLN A 1 145 ? 0.274 -8.013 1.789 1.00 96.88 145 GLN A C 1
ATOM 1152 O O . GLN A 1 145 ? 1.079 -7.107 1.585 1.00 96.88 145 GLN A O 1
ATOM 1157 N N . LEU A 1 146 ? -1.041 -7.811 1.799 1.00 98.12 146 LEU A N 1
ATOM 1158 C CA . LEU A 1 146 ? -1.642 -6.482 1.735 1.00 98.12 146 LEU A CA 1
ATOM 1159 C C . LEU A 1 146 ? -2.054 -6.024 3.132 1.00 98.12 146 LEU A C 1
ATOM 1161 O O . LEU A 1 146 ? -2.677 -6.773 3.882 1.00 98.12 146 LEU A O 1
ATOM 1165 N N . GLU A 1 147 ? -1.738 -4.779 3.463 1.00 97.94 147 GLU A N 1
ATOM 1166 C CA . GLU A 1 147 ? -2.145 -4.139 4.709 1.00 97.94 147 GLU A CA 1
ATOM 1167 C C . GLU A 1 147 ? -2.965 -2.880 4.423 1.00 97.94 147 GLU A C 1
ATOM 1169 O O . GLU A 1 147 ? -2.617 -2.085 3.552 1.00 97.94 147 GLU A O 1
ATOM 1174 N N . PHE A 1 148 ? -4.033 -2.671 5.187 1.00 98.38 148 PHE A N 1
ATOM 1175 C CA . PHE A 1 148 ? -4.925 -1.525 5.073 1.00 98.38 148 PHE A CA 1
ATOM 1176 C C . PHE A 1 148 ? -5.055 -0.830 6.417 1.00 98.38 148 PHE A C 1
ATOM 1178 O O . PHE A 1 148 ? -5.331 -1.479 7.420 1.00 98.38 148 PHE A O 1
ATOM 1185 N N . PHE A 1 149 ? -4.888 0.485 6.464 1.00 97.69 149 PHE A N 1
ATOM 1186 C CA . PHE A 1 149 ? -5.066 1.252 7.699 1.00 97.69 149 PHE A CA 1
ATOM 1187 C C . PHE A 1 149 ? -5.395 2.713 7.402 1.00 97.69 149 PHE A C 1
ATOM 1189 O O . PHE A 1 149 ? -5.224 3.187 6.281 1.00 97.69 149 PHE A O 1
ATOM 1196 N N . GLN A 1 150 ? -5.854 3.441 8.418 1.00 96.50 150 GLN A N 1
ATOM 1197 C CA . GLN A 1 150 ? -5.999 4.893 8.374 1.00 96.50 150 GLN A CA 1
ATOM 1198 C C . GLN A 1 150 ? -5.022 5.519 9.366 1.00 96.50 150 GLN A C 1
ATOM 1200 O O . GLN A 1 150 ? -4.808 4.977 10.452 1.00 96.50 150 GLN A O 1
ATOM 1205 N N . ARG A 1 151 ? -4.421 6.653 9.009 1.00 96.88 151 ARG A N 1
ATOM 1206 C CA . ARG A 1 151 ? -3.537 7.413 9.897 1.00 96.88 151 ARG A CA 1
ATOM 1207 C C . ARG A 1 151 ? -3.849 8.901 9.879 1.00 96.88 151 ARG A C 1
ATOM 1209 O O . ARG A 1 151 ? -4.389 9.416 8.903 1.00 96.88 151 ARG A O 1
ATOM 1216 N N . SER A 1 152 ? -3.498 9.572 10.965 1.00 94.88 152 SER A N 1
ATOM 1217 C CA . SER A 1 152 ? -3.515 11.028 11.073 1.00 94.88 152 SER A CA 1
ATOM 1218 C C . SER A 1 152 ? -2.471 11.632 10.134 1.00 94.88 152 SER A C 1
ATOM 1220 O O . SER A 1 152 ? -1.334 11.161 10.059 1.00 94.88 152 SER A O 1
ATOM 1222 N N . THR A 1 153 ? -2.843 12.690 9.415 1.00 93.75 153 THR A N 1
ATOM 1223 C CA . THR A 1 153 ? -1.913 13.420 8.540 1.00 93.75 153 THR A CA 1
ATOM 1224 C C . THR A 1 153 ? -0.946 14.311 9.318 1.00 93.75 153 THR A C 1
ATOM 1226 O O . THR A 1 153 ? 0.007 14.820 8.736 1.00 93.75 153 THR A O 1
ATOM 1229 N N . THR A 1 154 ? -1.202 14.530 10.609 1.00 94.00 154 THR A N 1
ATOM 1230 C CA . THR A 1 154 ? -0.419 15.435 11.460 1.00 94.00 154 THR A CA 1
ATOM 1231 C C . THR A 1 154 ? 0.797 14.738 12.060 1.00 94.00 154 THR A C 1
ATOM 1233 O O . THR A 1 154 ? 1.892 15.292 12.054 1.00 94.00 154 THR A O 1
ATOM 1236 N N . ASP A 1 155 ? 0.614 13.520 12.569 1.00 92.75 155 ASP A N 1
ATOM 1237 C CA . ASP A 1 155 ? 1.632 12.771 13.320 1.00 92.75 155 ASP A CA 1
ATOM 1238 C C . ASP A 1 155 ? 1.904 11.367 12.754 1.00 92.75 155 ASP A C 1
ATOM 1240 O O . ASP A 1 155 ? 2.852 10.702 13.169 1.00 92.75 155 ASP A O 1
ATOM 1244 N N . GLY A 1 156 ? 1.107 10.913 11.782 1.00 92.38 156 GLY A N 1
ATOM 1245 C CA . GLY A 1 156 ? 1.246 9.597 11.168 1.00 92.38 156 GLY A CA 1
ATOM 1246 C C . GLY A 1 156 ? 0.746 8.438 12.032 1.00 92.38 156 GLY A C 1
ATOM 1247 O O . GLY A 1 156 ? 0.874 7.285 11.606 1.00 92.38 156 GLY A O 1
ATOM 1248 N N . PHE A 1 157 ? 0.164 8.693 13.211 1.00 93.44 157 PHE A N 1
ATOM 1249 C CA . PHE A 1 157 ? -0.369 7.624 14.050 1.00 93.44 157 PHE A CA 1
ATOM 1250 C C . PHE A 1 157 ? -1.620 7.006 13.438 1.00 93.44 157 PHE A C 1
ATOM 1252 O O . PHE A 1 157 ? -2.464 7.693 12.859 1.00 93.44 157 PHE A O 1
ATOM 1259 N N . ARG A 1 158 ? -1.742 5.683 13.585 1.00 95.44 158 ARG A N 1
ATOM 1260 C CA . ARG A 1 158 ? -2.936 4.948 13.165 1.00 95.44 158 ARG A CA 1
ATOM 1261 C C . ARG A 1 158 ? -4.137 5.427 13.966 1.00 95.44 158 ARG A C 1
ATOM 1263 O O . ARG A 1 158 ? -4.065 5.565 15.185 1.00 95.44 158 ARG A O 1
ATOM 1270 N N . VAL A 1 159 ? -5.238 5.639 13.266 1.00 92.62 159 VAL A N 1
ATOM 1271 C CA . VAL A 1 159 ? -6.522 6.021 13.848 1.00 92.62 159 VAL A CA 1
ATOM 1272 C C . VAL A 1 159 ? -7.555 4.964 13.502 1.00 92.62 159 VAL A C 1
ATOM 1274 O O . VAL A 1 159 ? -7.423 4.262 12.499 1.00 92.62 159 VAL A O 1
ATOM 1277 N N . HIS A 1 160 ? -8.583 4.843 14.338 1.00 90.69 160 HIS A N 1
ATOM 1278 C CA . HIS A 1 160 ? -9.651 3.883 14.103 1.00 90.69 160 HIS A CA 1
ATOM 1279 C C . HIS A 1 160 ? -10.347 4.163 12.766 1.00 90.69 160 HIS A C 1
ATOM 1281 O O . HIS A 1 160 ? -10.822 5.273 12.517 1.00 90.69 160 HIS A O 1
ATOM 1287 N N . TRP A 1 161 ? -10.446 3.137 11.928 1.00 92.38 161 TRP A N 1
ATOM 1288 C CA . TRP A 1 161 ? -11.127 3.185 10.650 1.00 92.38 161 TRP A CA 1
ATOM 1289 C C . TRP A 1 161 ? -12.354 2.278 10.664 1.00 92.38 161 TRP A C 1
ATOM 1291 O O . TRP A 1 161 ? -12.247 1.055 10.725 1.00 92.38 161 TRP A O 1
ATOM 1301 N N . SER A 1 162 ? -13.533 2.890 10.557 1.00 89.56 162 SER A N 1
ATOM 1302 C CA . SER A 1 162 ? -14.835 2.211 10.565 1.00 89.56 162 SER A CA 1
ATOM 1303 C C . SER A 1 162 ? -15.184 1.486 9.258 1.00 89.56 162 SER A C 1
ATOM 1305 O O . SER A 1 162 ? -16.304 1.006 9.105 1.00 89.56 162 SER A O 1
ATOM 1307 N N . MET A 1 163 ? -14.258 1.410 8.295 1.00 90.12 163 MET A N 1
ATOM 1308 C CA . MET A 1 163 ? -14.486 0.665 7.056 1.00 90.12 163 MET A CA 1
ATOM 1309 C C . MET A 1 163 ? -14.657 -0.822 7.362 1.00 90.12 163 MET A C 1
ATOM 1311 O O . MET A 1 163 ? -13.808 -1.367 8.064 1.00 90.12 163 MET A O 1
ATOM 1315 N N . PRO A 1 164 ? -15.671 -1.501 6.803 1.00 92.31 164 PRO A N 1
ATOM 1316 C CA . PRO A 1 164 ? -15.800 -2.944 6.945 1.00 92.31 164 PRO A CA 1
ATOM 1317 C C . PRO A 1 164 ? -14.587 -3.699 6.378 1.00 92.31 164 PRO A C 1
ATOM 1319 O O . PRO A 1 164 ? -14.130 -3.420 5.267 1.00 92.31 164 PRO A O 1
ATOM 1322 N N . GLN A 1 165 ? -14.111 -4.714 7.094 1.00 92.56 165 GLN A N 1
ATOM 1323 C CA . GLN A 1 165 ? -13.065 -5.642 6.664 1.00 92.56 165 GLN A CA 1
ATOM 1324 C C . GLN A 1 165 ? -13.449 -6.325 5.350 1.00 92.56 165 GLN A C 1
ATOM 1326 O O . GLN A 1 165 ? -12.619 -6.483 4.460 1.00 92.56 165 GLN A O 1
ATOM 1331 N N . SER A 1 166 ? -14.733 -6.640 5.168 1.00 92.44 166 SER A N 1
ATOM 1332 C CA . SER A 1 166 ? -15.255 -7.196 3.917 1.00 92.44 166 SER A CA 1
ATOM 1333 C C . SER A 1 166 ? -15.023 -6.286 2.702 1.00 92.44 166 SER A C 1
ATOM 1335 O O . SER A 1 166 ? -14.852 -6.782 1.589 1.00 92.44 166 SER A O 1
ATOM 1337 N N . ALA A 1 167 ? -14.971 -4.961 2.882 1.00 92.06 167 ALA A N 1
ATOM 1338 C CA . ALA A 1 167 ? -14.673 -4.027 1.800 1.00 92.06 167 ALA A CA 1
ATOM 1339 C C . ALA A 1 167 ? -13.184 -4.046 1.420 1.00 92.06 167 ALA A C 1
ATOM 1341 O O . ALA A 1 167 ? -12.862 -4.075 0.231 1.00 92.06 167 ALA A O 1
ATOM 1342 N N . VAL A 1 168 ? -12.275 -4.081 2.403 1.00 94.12 168 VAL A N 1
ATOM 1343 C CA . VAL A 1 168 ? -10.831 -4.188 2.120 1.00 94.12 168 VAL A CA 1
ATOM 1344 C C . VAL A 1 168 ? -10.454 -5.571 1.593 1.00 94.12 168 VAL A C 1
ATOM 1346 O O . VAL A 1 168 ? -9.635 -5.657 0.687 1.00 94.12 168 VAL A O 1
ATOM 1349 N N . LEU A 1 169 ? -11.117 -6.639 2.048 1.00 95.12 169 LEU A N 1
ATOM 1350 C CA . LEU A 1 169 ? -10.958 -7.988 1.498 1.00 95.12 169 LEU A CA 1
ATOM 1351 C C . LEU A 1 169 ? -11.341 -8.049 0.015 1.00 95.12 169 LEU A C 1
ATOM 1353 O O . LEU A 1 169 ? -10.578 -8.571 -0.790 1.00 95.12 169 LEU A O 1
ATOM 1357 N N . LYS A 1 170 ? -12.455 -7.419 -0.385 1.00 95.69 170 LYS A N 1
ATOM 1358 C CA . LYS A 1 170 ? -12.812 -7.295 -1.810 1.00 95.69 170 LYS A CA 1
ATOM 1359 C C . LYS A 1 170 ? -11.736 -6.560 -2.616 1.00 95.69 170 LYS A C 1
ATOM 1361 O O . LYS A 1 170 ? -11.486 -6.923 -3.765 1.00 95.69 170 LYS A O 1
ATOM 1366 N N . ALA A 1 171 ? -11.091 -5.547 -2.032 1.00 95.88 171 ALA A N 1
ATOM 1367 C CA . ALA A 1 171 ? -9.964 -4.869 -2.667 1.00 95.88 171 ALA A CA 1
ATOM 1368 C C . ALA A 1 171 ? -8.733 -5.787 -2.779 1.00 95.88 171 ALA A C 1
ATOM 1370 O O . ALA A 1 171 ? -8.110 -5.815 -3.840 1.00 95.88 171 ALA A O 1
ATOM 1371 N N . CYS A 1 172 ? -8.422 -6.587 -1.749 1.00 96.88 172 CYS A N 1
ATOM 1372 C CA . CYS A 1 172 ? -7.383 -7.621 -1.817 1.00 96.88 172 CYS A CA 1
ATOM 1373 C C . CYS A 1 172 ? -7.632 -8.582 -2.979 1.00 96.88 172 CYS A C 1
ATOM 1375 O O . CYS A 1 172 ? -6.762 -8.754 -3.831 1.00 96.88 172 CYS A O 1
ATOM 1377 N N . ASP A 1 173 ? -8.833 -9.158 -3.046 1.00 97.19 173 ASP A N 1
ATOM 1378 C CA . ASP A 1 173 ? -9.212 -10.116 -4.085 1.00 97.19 173 ASP A CA 1
ATOM 1379 C C . ASP A 1 173 ? -9.099 -9.502 -5.482 1.00 97.19 173 ASP A C 1
ATOM 1381 O O . ASP A 1 173 ? -8.638 -10.149 -6.426 1.00 97.19 173 ASP A O 1
ATOM 1385 N N . ALA A 1 174 ? -9.481 -8.231 -5.624 1.00 97.62 174 ALA A N 1
ATOM 1386 C CA . ALA A 1 174 ? -9.348 -7.493 -6.870 1.00 97.62 174 ALA A CA 1
ATOM 1387 C C . ALA A 1 174 ? -7.887 -7.272 -7.278 1.00 97.62 174 ALA A C 1
ATOM 1389 O O . ALA A 1 174 ? -7.540 -7.524 -8.435 1.00 97.62 174 ALA A O 1
ATOM 1390 N N . TYR A 1 175 ? -7.022 -6.856 -6.347 1.00 97.69 175 TYR A N 1
ATOM 1391 C CA . TYR A 1 175 ? -5.591 -6.712 -6.615 1.00 97.69 175 TYR A CA 1
ATOM 1392 C C . TYR A 1 175 ? -4.956 -8.047 -6.991 1.00 97.69 175 TYR A C 1
ATOM 1394 O O . TYR A 1 175 ? -4.266 -8.120 -8.001 1.00 97.69 175 TYR A O 1
ATOM 1402 N N . VAL A 1 176 ? -5.238 -9.113 -6.243 1.00 96.50 176 VAL A N 1
ATOM 1403 C CA . VAL A 1 176 ? -4.719 -10.464 -6.499 1.00 96.50 176 VAL A CA 1
ATOM 1404 C C . VAL A 1 176 ? -5.186 -10.988 -7.860 1.00 96.50 176 VAL A C 1
ATOM 1406 O O . VAL A 1 176 ? -4.386 -11.539 -8.617 1.00 96.50 176 VAL A O 1
ATOM 1409 N N . ARG A 1 177 ? -6.462 -10.793 -8.213 1.00 96.06 177 ARG A N 1
ATOM 1410 C CA . ARG A 1 177 ? -7.014 -11.181 -9.520 1.00 96.06 177 ARG A CA 1
ATOM 1411 C C . ARG A 1 177 ? -6.294 -10.474 -10.667 1.00 96.06 177 ARG A C 1
ATOM 1413 O O . ARG A 1 177 ? -5.838 -11.139 -11.599 1.00 96.06 177 ARG A O 1
ATOM 1420 N N . GLU A 1 178 ? -6.183 -9.149 -10.608 1.00 95.12 178 GLU A N 1
ATOM 1421 C CA . GLU A 1 178 ? -5.522 -8.382 -11.668 1.00 95.12 178 GLU A CA 1
ATOM 1422 C C . GLU A 1 178 ? -4.016 -8.655 -11.710 1.00 95.12 178 GLU A C 1
ATOM 1424 O O . GLU A 1 178 ? -3.453 -8.760 -12.799 1.00 95.12 178 GLU A O 1
ATOM 1429 N N . ALA A 1 179 ? -3.381 -8.870 -10.557 1.00 93.62 179 ALA A N 1
ATOM 1430 C CA . ALA A 1 179 ? -1.984 -9.269 -10.470 1.00 93.62 179 ALA A CA 1
ATOM 1431 C C . ALA A 1 179 ? -1.744 -10.607 -11.176 1.00 93.62 179 ALA A C 1
ATOM 1433 O O . ALA A 1 179 ? -0.872 -10.675 -12.032 1.00 93.62 179 ALA A O 1
ATOM 1434 N N . ARG A 1 180 ? -2.564 -11.641 -10.926 1.00 92.75 180 ARG A N 1
ATOM 1435 C CA . ARG A 1 180 ? -2.476 -12.929 -11.650 1.00 92.75 180 ARG A CA 1
ATOM 1436 C C . ARG A 1 180 ? -2.578 -12.747 -13.161 1.00 92.75 180 ARG A C 1
ATOM 1438 O O . ARG A 1 180 ? -1.820 -13.358 -13.912 1.00 92.75 180 ARG A O 1
ATOM 1445 N N . ARG A 1 181 ? -3.497 -11.889 -13.616 1.00 88.56 181 ARG A N 1
ATOM 1446 C CA . ARG A 1 181 ? -3.666 -11.580 -15.044 1.00 88.56 181 ARG A CA 1
ATOM 1447 C C . ARG A 1 181 ? -2.414 -10.922 -15.634 1.00 88.56 181 ARG A C 1
ATOM 1449 O O . ARG A 1 181 ? -2.038 -11.229 -16.763 1.00 88.56 181 ARG A O 1
ATOM 1456 N N . MET A 1 182 ? -1.780 -10.024 -14.880 1.00 84.06 182 MET A N 1
ATOM 1457 C CA . MET A 1 182 ? -0.545 -9.342 -15.277 1.00 84.06 182 MET A CA 1
ATOM 1458 C C . MET A 1 182 ? 0.674 -10.273 -15.238 1.00 84.06 182 MET A C 1
ATOM 1460 O O . MET A 1 182 ? 1.517 -10.198 -16.125 1.00 84.06 182 MET A O 1
ATOM 1464 N N . ASP A 1 183 ? 0.752 -11.171 -14.258 1.00 78.12 183 ASP A N 1
ATOM 1465 C CA . ASP A 1 183 ? 1.867 -12.113 -14.081 1.00 78.12 183 ASP A CA 1
ATOM 1466 C C . ASP A 1 183 ? 1.896 -13.184 -15.187 1.00 78.12 183 ASP A C 1
ATOM 1468 O O . ASP A 1 183 ? 2.961 -13.624 -15.618 1.00 78.12 183 ASP A O 1
ATOM 1472 N N . GLY A 1 184 ? 0.724 -13.541 -15.731 1.00 69.69 184 GLY A N 1
ATOM 1473 C CA . GLY A 1 184 ? 0.600 -14.454 -16.872 1.00 69.69 184 GLY A CA 1
ATOM 1474 C C . GLY A 1 184 ? 1.212 -13.934 -18.180 1.00 69.69 184 GLY A C 1
ATOM 1475 O O . GLY A 1 184 ? 1.460 -14.723 -19.090 1.00 69.69 184 GLY A O 1
ATOM 1476 N N . THR A 1 185 ? 1.500 -12.630 -18.281 1.00 62.56 185 THR A N 1
ATOM 1477 C CA . THR A 1 185 ? 2.171 -12.029 -19.443 1.00 62.56 185 THR A CA 1
ATOM 1478 C C . THR A 1 185 ? 3.543 -11.527 -19.009 1.00 62.56 185 THR A C 1
ATOM 1480 O O . THR A 1 185 ? 3.676 -10.387 -18.570 1.00 62.56 185 THR A O 1
ATOM 1483 N N . ARG A 1 186 ? 4.580 -12.371 -19.103 1.00 59.19 186 ARG A N 1
ATOM 1484 C CA . ARG A 1 186 ? 5.947 -11.937 -18.772 1.00 59.19 186 ARG A CA 1
ATOM 1485 C C . ARG A 1 186 ? 6.338 -10.767 -19.680 1.00 59.19 186 ARG A C 1
ATOM 1487 O O . ARG A 1 186 ? 6.396 -10.961 -20.897 1.00 59.19 186 ARG A O 1
ATOM 1494 N N . PRO A 1 187 ? 6.609 -9.570 -19.131 1.00 61.41 187 PRO A N 1
ATOM 1495 C CA . PRO A 1 187 ? 7.072 -8.458 -19.940 1.00 61.41 187 PRO A CA 1
ATOM 1496 C C . PRO A 1 187 ? 8.399 -8.839 -20.598 1.00 61.41 187 PRO A C 1
ATOM 1498 O O . PRO A 1 187 ? 9.318 -9.298 -19.923 1.00 61.41 187 PRO A O 1
ATOM 1501 N N . SER A 1 188 ? 8.520 -8.630 -21.908 1.00 69.81 188 SER A N 1
ATOM 1502 C CA . SER A 1 188 ? 9.808 -8.722 -22.610 1.00 69.81 188 SER A CA 1
ATOM 1503 C C . SER A 1 188 ? 10.670 -7.465 -22.419 1.00 69.81 188 SER A C 1
ATOM 1505 O O . SER A 1 188 ? 11.820 -7.432 -22.848 1.00 69.81 188 SER A O 1
ATOM 1507 N N . ILE A 1 189 ? 10.122 -6.430 -21.771 1.00 68.56 189 ILE A N 1
ATOM 1508 C CA . ILE A 1 189 ? 10.747 -5.124 -21.546 1.00 68.56 189 ILE A CA 1
ATOM 1509 C C . ILE A 1 189 ? 10.507 -4.710 -20.086 1.00 68.56 189 ILE A C 1
ATOM 1511 O O . ILE A 1 189 ? 9.389 -4.822 -19.592 1.00 68.56 189 ILE A O 1
ATOM 1515 N N . ILE A 1 190 ? 11.550 -4.213 -19.408 1.00 69.50 190 ILE A N 1
ATOM 1516 C CA . ILE A 1 190 ? 11.538 -3.857 -17.972 1.00 69.50 190 ILE A CA 1
ATOM 1517 C C . ILE A 1 190 ? 10.624 -2.653 -17.654 1.00 69.50 190 ILE A C 1
ATOM 1519 O O . ILE A 1 190 ? 10.091 -2.558 -16.554 1.00 69.50 190 ILE A O 1
ATOM 1523 N N . GLY A 1 191 ? 10.401 -1.728 -18.595 1.00 68.44 191 GLY A N 1
ATOM 1524 C CA . GLY A 1 191 ? 9.572 -0.540 -18.349 1.00 68.44 191 GLY A CA 1
ATOM 1525 C C . GLY A 1 191 ? 10.157 0.358 -17.249 1.00 68.44 191 GLY A C 1
ATOM 1526 O O . GLY A 1 191 ? 11.304 0.785 -17.358 1.00 68.44 191 GLY A O 1
ATOM 1527 N N . TYR A 1 192 ? 9.374 0.640 -16.200 1.00 52.12 192 TYR A N 1
ATOM 1528 C CA . TYR A 1 192 ? 9.761 1.509 -15.074 1.00 52.12 192 TYR A CA 1
ATOM 1529 C C . TYR A 1 192 ? 10.556 0.802 -13.960 1.00 52.12 192 TYR A C 1
ATOM 1531 O O . TYR A 1 192 ? 11.048 1.469 -13.054 1.00 52.12 192 TYR A O 1
ATOM 1539 N N . GLY A 1 193 ? 10.720 -0.523 -14.016 1.00 61.81 193 GLY A N 1
ATOM 1540 C CA . GLY A 1 193 ? 11.471 -1.283 -13.015 1.00 61.81 193 GLY A CA 1
ATOM 1541 C C . GLY A 1 193 ? 11.047 -2.749 -12.946 1.00 61.81 193 GLY A C 1
ATOM 1542 O O . GLY A 1 193 ? 10.034 -3.139 -13.517 1.00 61.81 193 GLY A O 1
ATOM 1543 N N . ILE A 1 194 ? 11.841 -3.569 -12.256 1.00 69.62 194 ILE A N 1
ATOM 1544 C CA . ILE A 1 194 ? 11.507 -4.962 -11.939 1.00 69.62 194 ILE A CA 1
ATOM 1545 C C . ILE A 1 194 ? 12.061 -5.318 -10.557 1.00 69.62 194 ILE A C 1
ATOM 1547 O O . ILE A 1 194 ? 13.216 -5.019 -10.249 1.00 69.62 194 ILE A O 1
ATOM 1551 N N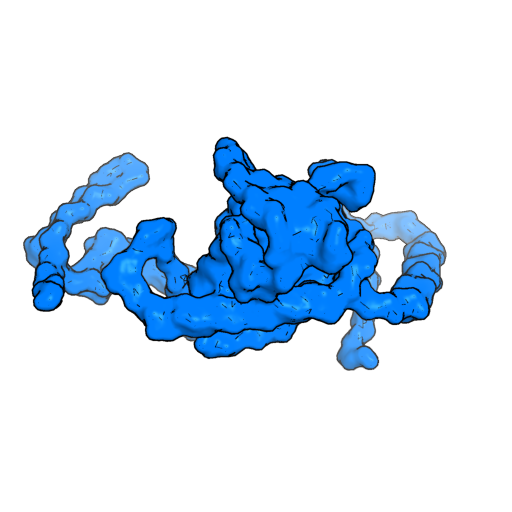 . GLY A 1 195 ? 11.234 -5.953 -9.727 1.00 70.38 195 GLY A N 1
ATOM 1552 C CA . GLY A 1 195 ? 11.657 -6.602 -8.486 1.00 70.38 195 GLY A CA 1
ATOM 1553 C C . GLY A 1 195 ? 11.887 -8.094 -8.711 1.00 70.38 195 GLY A C 1
ATOM 1554 O O . GLY A 1 195 ? 11.138 -8.724 -9.457 1.00 70.38 195 GLY A O 1
ATOM 1555 N N . SER A 1 196 ? 12.911 -8.671 -8.081 1.00 72.44 196 SER A N 1
ATOM 1556 C CA . SER A 1 196 ? 13.058 -10.128 -8.060 1.00 72.44 196 SER A CA 1
ATOM 1557 C C . SER A 1 196 ? 12.060 -10.753 -7.086 1.00 72.44 196 SER A C 1
ATOM 1559 O O . SER A 1 196 ? 11.624 -10.110 -6.128 1.00 72.44 196 SER A O 1
ATOM 1561 N N . ASP A 1 197 ? 11.784 -12.043 -7.264 1.00 71.44 197 ASP A N 1
ATOM 1562 C CA . ASP A 1 197 ? 11.244 -12.856 -6.175 1.00 71.44 197 ASP A CA 1
ATOM 1563 C C . ASP A 1 197 ? 12.199 -12.836 -4.962 1.00 71.44 197 ASP A C 1
ATOM 1565 O O . ASP A 1 197 ? 13.388 -12.505 -5.113 1.00 71.44 197 ASP A O 1
ATOM 1569 N N . PRO A 1 198 ? 11.717 -13.182 -3.750 1.00 72.50 198 PRO A N 1
ATOM 1570 C CA . PRO A 1 198 ? 12.574 -13.263 -2.575 1.00 72.50 198 PRO A CA 1
ATOM 1571 C C . PRO A 1 198 ? 13.772 -14.188 -2.820 1.00 72.50 198 PRO A C 1
ATOM 1573 O O . PRO A 1 198 ? 13.604 -15.375 -3.107 1.00 72.50 198 PRO A O 1
ATOM 1576 N N . ILE A 1 199 ? 14.986 -13.655 -2.664 1.00 81.44 199 ILE A N 1
ATOM 1577 C CA . ILE A 1 199 ? 16.215 -14.452 -2.697 1.00 81.44 199 ILE A CA 1
ATOM 1578 C C . ILE A 1 199 ? 16.346 -15.122 -1.330 1.00 81.44 199 ILE A C 1
ATOM 1580 O O . ILE A 1 199 ? 16.718 -14.491 -0.340 1.00 81.44 199 ILE A O 1
ATOM 1584 N N . ARG A 1 200 ? 15.949 -16.393 -1.267 1.00 82.94 200 ARG A N 1
ATOM 1585 C CA . ARG A 1 200 ? 15.973 -17.197 -0.041 1.00 82.94 200 ARG A CA 1
ATOM 1586 C C . ARG A 1 200 ? 17.352 -17.823 0.164 1.00 82.94 200 ARG A C 1
ATOM 1588 O O . ARG A 1 200 ? 18.178 -17.841 -0.742 1.00 82.94 200 ARG A O 1
ATOM 1595 N N . GLU A 1 201 ? 17.577 -18.345 1.369 1.00 88.69 201 GLU A N 1
ATOM 1596 C CA . GLU A 1 201 ? 18.764 -19.151 1.706 1.00 88.69 201 GLU A CA 1
ATOM 1597 C C . GLU A 1 201 ? 20.108 -18.398 1.608 1.00 88.69 201 GLU A C 1
ATOM 1599 O O . GLU A 1 201 ? 21.169 -19.008 1.500 1.00 88.69 201 GLU A O 1
ATOM 1604 N N . CYS A 1 202 ? 20.096 -17.066 1.714 1.00 87.12 202 CYS A N 1
ATOM 1605 C CA . CYS A 1 202 ? 21.308 -16.255 1.817 1.00 87.12 202 CYS A CA 1
ATOM 1606 C C . CYS A 1 202 ? 21.198 -15.201 2.925 1.00 87.12 202 CYS A C 1
ATOM 1608 O O . CYS A 1 202 ? 20.110 -14.709 3.224 1.00 87.12 202 CYS A O 1
ATOM 1610 N N . SER A 1 203 ? 22.331 -14.813 3.515 1.00 90.94 203 SER A N 1
ATOM 1611 C CA . SER A 1 203 ? 22.386 -13.632 4.379 1.00 90.94 203 SER A CA 1
ATOM 1612 C C . SER A 1 203 ? 22.429 -12.349 3.545 1.00 90.94 203 SER A C 1
ATOM 1614 O O . SER A 1 203 ? 22.905 -12.346 2.406 1.00 90.94 203 SER A O 1
ATOM 1616 N N . GLN A 1 204 ? 21.990 -11.235 4.137 1.00 86.81 204 GLN A N 1
ATOM 1617 C CA . GLN A 1 204 ? 22.097 -9.913 3.513 1.00 86.81 204 GLN A CA 1
ATOM 1618 C C . GLN A 1 204 ? 23.547 -9.595 3.109 1.00 86.81 204 GLN A C 1
ATOM 1620 O O . GLN A 1 204 ? 23.787 -9.122 1.999 1.00 86.81 204 GLN A O 1
ATOM 1625 N N . ASP A 1 205 ? 24.520 -9.918 3.963 1.00 93.62 205 ASP A N 1
ATOM 1626 C CA . ASP A 1 205 ? 25.941 -9.697 3.677 1.00 93.62 205 ASP A CA 1
ATOM 1627 C C . ASP A 1 205 ? 26.428 -10.509 2.476 1.00 93.62 205 ASP A C 1
ATOM 1629 O O . ASP A 1 205 ? 27.137 -9.976 1.621 1.00 93.62 205 ASP A O 1
ATOM 1633 N N . ALA A 1 206 ? 26.024 -11.779 2.367 1.00 93.56 206 ALA A N 1
ATOM 1634 C CA . ALA A 1 206 ? 26.390 -12.625 1.235 1.00 93.56 206 ALA A CA 1
ATOM 1635 C C . ALA A 1 206 ? 25.847 -12.062 -0.086 1.00 93.56 206 ALA A C 1
ATOM 1637 O O . ALA A 1 206 ? 26.593 -11.960 -1.064 1.00 93.56 206 ALA A O 1
ATOM 1638 N N . LEU A 1 207 ? 24.585 -11.621 -0.097 1.00 92.44 207 LEU A N 1
ATOM 1639 C CA . LEU A 1 207 ? 23.980 -10.977 -1.261 1.00 92.44 207 LEU A CA 1
ATOM 1640 C C . LEU A 1 207 ? 24.715 -9.678 -1.628 1.00 92.44 207 LEU A C 1
ATOM 1642 O O . LEU A 1 207 ? 25.068 -9.469 -2.789 1.00 92.44 207 LEU A O 1
ATOM 1646 N N . MET A 1 208 ? 25.022 -8.829 -0.644 1.00 92.31 208 MET A N 1
ATOM 1647 C CA . MET A 1 208 ? 25.751 -7.579 -0.878 1.00 92.31 208 MET A CA 1
ATOM 1648 C C . MET A 1 208 ? 27.183 -7.811 -1.378 1.00 92.31 208 MET A C 1
ATOM 1650 O O . MET A 1 208 ? 27.662 -7.061 -2.232 1.00 92.31 208 MET A O 1
ATOM 1654 N N . MET A 1 209 ? 27.872 -8.850 -0.896 1.00 92.94 209 MET A N 1
ATOM 1655 C CA . MET A 1 209 ? 29.182 -9.251 -1.420 1.00 92.94 209 MET A CA 1
ATOM 1656 C C . MET A 1 209 ? 29.089 -9.714 -2.875 1.00 92.94 209 MET A C 1
ATOM 1658 O O . 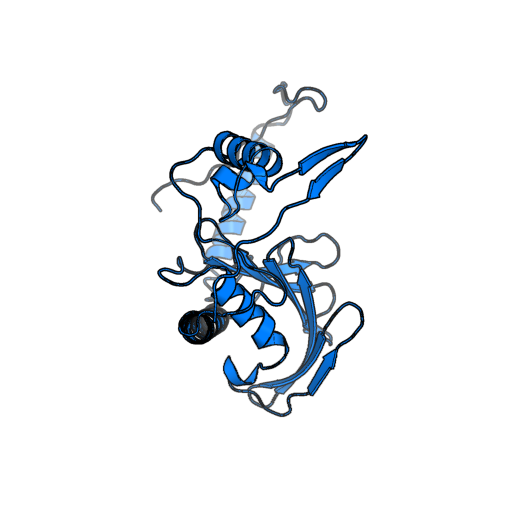MET A 1 209 ? 29.900 -9.283 -3.696 1.00 92.94 209 MET A O 1
ATOM 1662 N N . ALA A 1 210 ? 28.088 -10.531 -3.214 1.00 92.81 210 ALA A N 1
ATOM 1663 C CA . ALA A 1 210 ? 27.859 -10.983 -4.585 1.00 92.81 210 ALA A CA 1
ATOM 1664 C C . ALA A 1 210 ? 27.563 -9.806 -5.533 1.00 92.81 210 ALA A C 1
ATOM 1666 O O . ALA A 1 210 ? 28.130 -9.734 -6.625 1.00 92.81 210 ALA A O 1
ATOM 1667 N N . ILE A 1 211 ? 26.755 -8.832 -5.095 1.00 91.88 211 ILE A N 1
ATOM 1668 C CA . ILE A 1 211 ? 26.491 -7.600 -5.853 1.00 91.88 211 ILE A CA 1
ATOM 1669 C C . ILE A 1 211 ? 27.795 -6.829 -6.095 1.00 91.88 211 ILE A C 1
ATOM 1671 O O . ILE A 1 211 ? 28.088 -6.472 -7.237 1.00 91.88 211 ILE A O 1
ATOM 1675 N N . LYS A 1 212 ? 28.624 -6.615 -5.065 1.00 90.12 212 LYS A N 1
ATOM 1676 C CA . LYS A 1 212 ? 29.917 -5.920 -5.217 1.00 90.12 212 LYS A CA 1
ATOM 1677 C C . LYS A 1 212 ? 30.864 -6.649 -6.174 1.00 90.12 212 LYS A C 1
ATOM 1679 O O . LYS A 1 212 ? 31.465 -6.009 -7.036 1.00 90.12 212 LYS A O 1
ATOM 1684 N N . ASP A 1 213 ? 30.972 -7.971 -6.057 1.00 92.00 213 ASP A N 1
ATOM 1685 C CA . ASP A 1 213 ? 31.791 -8.785 -6.959 1.00 92.00 213 ASP A CA 1
ATOM 1686 C C . ASP A 1 213 ? 31.275 -8.695 -8.402 1.00 92.00 213 ASP A C 1
ATOM 1688 O O . ASP A 1 213 ? 32.073 -8.557 -9.324 1.00 92.00 213 ASP A O 1
ATOM 1692 N N . SER A 1 214 ? 29.956 -8.645 -8.613 1.00 91.62 214 SER A N 1
ATOM 1693 C CA . SER A 1 214 ? 29.367 -8.495 -9.950 1.00 91.62 214 SER A CA 1
ATOM 1694 C C . SER A 1 214 ? 29.658 -7.154 -10.628 1.00 91.62 214 SER A C 1
ATOM 1696 O O . SER A 1 214 ? 29.742 -7.074 -11.857 1.00 91.62 214 SER A O 1
ATOM 1698 N N . ILE A 1 215 ? 29.838 -6.086 -9.846 1.00 89.06 215 ILE A N 1
ATOM 1699 C CA . ILE A 1 215 ? 30.228 -4.775 -10.374 1.00 89.06 215 ILE A CA 1
ATOM 1700 C C . ILE A 1 215 ? 31.650 -4.865 -10.938 1.00 89.06 215 ILE A C 1
ATOM 1702 O O . ILE A 1 215 ? 31.890 -4.397 -12.049 1.00 89.06 215 ILE A O 1
ATOM 1706 N N . GLN A 1 216 ? 32.549 -5.534 -10.208 1.00 89.75 216 GLN A N 1
ATOM 1707 C CA . GLN A 1 216 ? 33.968 -5.701 -10.548 1.00 89.75 216 GLN A CA 1
ATOM 1708 C C . GLN A 1 216 ? 34.246 -6.851 -11.528 1.00 89.75 216 GLN A C 1
ATOM 1710 O O . GLN A 1 216 ? 35.308 -6.918 -12.140 1.00 89.75 216 GLN A O 1
ATOM 1715 N N . ARG A 1 217 ? 33.326 -7.806 -11.654 1.00 91.50 217 ARG A N 1
ATOM 1716 C CA . ARG A 1 217 ? 33.469 -9.007 -12.488 1.00 91.50 217 ARG A CA 1
ATOM 1717 C C . ARG A 1 217 ? 32.131 -9.325 -13.161 1.00 91.50 217 ARG A C 1
ATOM 1719 O O . ARG A 1 217 ? 31.541 -10.371 -12.886 1.00 91.50 217 ARG A O 1
ATOM 1726 N N . PRO A 1 218 ? 31.632 -8.442 -14.048 1.00 89.75 218 PRO A N 1
ATOM 1727 C CA . PRO A 1 218 ? 30.313 -8.571 -14.674 1.00 89.75 218 PRO A CA 1
ATOM 1728 C C . PRO A 1 218 ? 30.103 -9.917 -15.374 1.00 89.75 218 PRO A C 1
ATOM 1730 O O . PRO A 1 218 ? 29.007 -10.459 -15.311 1.00 89.75 218 PRO A O 1
ATOM 1733 N N . TRP A 1 219 ? 31.148 -10.498 -15.971 1.00 90.50 219 TRP A N 1
ATOM 1734 C CA . TRP A 1 219 ? 31.103 -11.795 -16.664 1.00 90.50 219 TRP A CA 1
ATOM 1735 C C . TRP A 1 219 ? 30.768 -12.991 -15.761 1.00 90.50 219 TRP A C 1
ATOM 1737 O O . TRP A 1 219 ? 30.499 -14.072 -16.270 1.00 90.50 219 TRP A O 1
ATOM 1747 N N . LYS A 1 220 ? 30.793 -12.837 -14.429 1.00 90.12 220 LYS A N 1
ATOM 1748 C CA . LYS A 1 220 ? 30.351 -13.896 -13.510 1.00 90.12 220 LYS A CA 1
ATOM 1749 C C . LYS A 1 220 ? 28.833 -14.065 -13.475 1.00 90.12 220 LYS A C 1
ATOM 1751 O O . LYS A 1 220 ? 28.373 -15.145 -13.125 1.00 90.12 220 LYS A O 1
ATOM 1756 N N . ILE A 1 221 ? 28.073 -13.012 -13.788 1.00 89.19 221 ILE A N 1
ATOM 1757 C CA . ILE A 1 221 ? 26.603 -13.026 -13.690 1.00 89.19 221 ILE A CA 1
ATOM 1758 C C . ILE A 1 221 ? 25.892 -12.521 -14.953 1.00 89.19 221 ILE A C 1
ATOM 1760 O O . ILE A 1 221 ? 24.725 -12.830 -15.162 1.00 89.19 221 ILE A O 1
ATOM 1764 N N . LEU A 1 222 ? 26.570 -11.737 -15.796 1.00 86.06 222 LEU A N 1
ATOM 1765 C CA . LEU A 1 222 ? 26.048 -11.219 -17.058 1.00 86.06 222 LEU A CA 1
ATOM 1766 C C . LEU A 1 222 ? 26.609 -12.033 -18.223 1.00 86.06 222 LEU A C 1
ATOM 1768 O O . LEU A 1 222 ? 27.760 -12.466 -18.195 1.00 86.06 222 LEU A O 1
ATOM 1772 N N . ASN A 1 223 ? 25.820 -12.162 -19.291 1.00 87.12 223 ASN A N 1
ATOM 1773 C CA . ASN A 1 223 ? 26.245 -12.803 -20.536 1.00 87.12 223 ASN A CA 1
ATOM 1774 C C . ASN A 1 223 ? 27.181 -11.887 -21.355 1.00 87.12 223 ASN A C 1
ATOM 1776 O O . ASN A 1 223 ? 26.819 -11.350 -22.405 1.00 87.12 223 ASN A O 1
ATOM 1780 N N . VAL A 1 224 ? 28.386 -11.670 -20.829 1.00 88.31 224 VAL A N 1
ATOM 1781 C CA . VAL A 1 224 ? 29.468 -10.873 -21.420 1.00 88.31 224 VAL A CA 1
ATOM 1782 C C . VAL A 1 224 ? 30.770 -11.659 -21.356 1.00 88.31 224 VAL A C 1
ATOM 1784 O O . VAL A 1 224 ? 30.987 -12.443 -20.434 1.00 88.31 224 VAL A O 1
ATOM 1787 N N . GLU A 1 225 ? 31.665 -11.453 -22.320 1.00 87.88 225 GLU A N 1
ATOM 1788 C CA . GLU A 1 225 ? 32.994 -12.067 -22.244 1.00 87.88 225 GLU A CA 1
ATOM 1789 C C . GLU A 1 225 ? 33.894 -11.265 -21.315 1.00 87.88 225 GLU A C 1
ATOM 1791 O O . GLU A 1 225 ? 33.956 -10.040 -21.428 1.00 87.88 225 GLU A O 1
ATOM 1796 N N . ALA A 1 226 ? 34.641 -11.947 -20.444 1.00 88.12 226 ALA A N 1
ATOM 1797 C CA . ALA A 1 226 ? 35.554 -11.295 -19.507 1.00 88.12 226 ALA A CA 1
ATOM 1798 C C . ALA A 1 226 ? 36.562 -10.375 -20.218 1.00 88.12 226 ALA A C 1
ATOM 1800 O O . ALA A 1 226 ? 36.799 -9.253 -19.780 1.00 88.12 226 ALA A O 1
ATOM 1801 N N . SER A 1 227 ? 37.087 -10.818 -21.364 1.00 89.31 227 SER A N 1
ATOM 1802 C CA . SER A 1 227 ? 38.012 -10.063 -22.220 1.00 89.31 227 SER A CA 1
ATOM 1803 C C . SER A 1 227 ? 37.402 -8.795 -22.831 1.00 89.31 227 SER A C 1
ATOM 1805 O O . SER A 1 227 ? 38.137 -7.894 -23.225 1.00 89.31 227 SER A O 1
ATOM 1807 N N . SER A 1 228 ? 36.071 -8.708 -22.913 1.00 87.44 228 SER A N 1
ATOM 1808 C CA . SER A 1 228 ? 35.347 -7.555 -23.464 1.00 87.44 228 SER A CA 1
ATOM 1809 C C . SER A 1 228 ? 35.003 -6.491 -22.417 1.00 87.44 228 SER A C 1
ATOM 1811 O O . SER A 1 228 ? 34.448 -5.445 -22.762 1.00 87.44 228 SER A O 1
ATOM 1813 N N . CYS A 1 229 ? 35.297 -6.755 -21.142 1.00 89.75 229 CYS A N 1
ATOM 1814 C CA . CYS A 1 229 ? 34.984 -5.862 -20.037 1.00 89.75 229 CYS A CA 1
ATOM 1815 C C . CYS A 1 229 ? 36.200 -5.014 -19.653 1.00 89.75 229 CYS A C 1
ATOM 1817 O O . CYS A 1 229 ? 37.272 -5.537 -19.360 1.00 89.75 229 CYS A O 1
ATOM 1819 N N . LYS A 1 230 ? 36.005 -3.697 -19.571 1.00 91.50 230 LYS A N 1
ATOM 1820 C CA . LYS A 1 230 ? 36.958 -2.751 -18.987 1.00 91.50 230 LYS A CA 1
ATOM 1821 C C . LYS A 1 230 ? 36.322 -2.098 -17.768 1.00 91.50 230 LYS A C 1
ATOM 1823 O O . LYS A 1 230 ? 35.188 -1.624 -17.842 1.00 91.50 230 LYS A O 1
ATOM 1828 N N . ILE A 1 231 ? 37.060 -2.071 -16.664 1.00 90.75 231 ILE A N 1
ATOM 1829 C CA . ILE A 1 231 ? 36.621 -1.467 -15.406 1.00 90.75 231 ILE A CA 1
ATOM 1830 C C . ILE A 1 231 ? 37.657 -0.444 -14.972 1.00 90.75 231 ILE A C 1
ATOM 1832 O O . ILE A 1 231 ? 38.851 -0.743 -14.941 1.00 90.75 231 ILE A O 1
ATOM 1836 N N . VAL A 1 232 ? 37.192 0.764 -14.668 1.00 92.81 232 VAL A N 1
ATOM 1837 C CA . VAL A 1 232 ? 38.020 1.867 -14.183 1.00 92.81 232 VAL A CA 1
ATOM 1838 C C . VAL A 1 232 ? 37.421 2.368 -12.876 1.00 92.81 232 VAL A C 1
ATOM 1840 O O . VAL A 1 232 ? 36.242 2.715 -12.808 1.00 92.81 232 VAL A O 1
ATOM 1843 N N . GLN A 1 233 ? 38.233 2.368 -11.822 1.00 92.25 233 GLN A N 1
ATOM 1844 C CA . GLN A 1 233 ? 37.854 2.920 -10.529 1.00 92.25 233 GLN A CA 1
ATOM 1845 C C . GLN A 1 233 ? 38.137 4.422 -10.531 1.00 92.25 233 GLN A C 1
ATOM 1847 O O . GLN A 1 233 ? 39.269 4.833 -10.781 1.00 92.25 233 GLN A O 1
ATOM 1852 N N . HIS A 1 234 ? 37.123 5.216 -10.208 1.00 92.19 234 HIS A N 1
ATOM 1853 C CA . HIS A 1 234 ? 37.238 6.654 -9.989 1.00 92.19 234 HIS A CA 1
ATOM 1854 C C . HIS A 1 234 ? 36.934 6.977 -8.521 1.00 92.19 234 HIS A C 1
ATOM 1856 O O . HIS A 1 234 ? 36.471 6.118 -7.756 1.00 92.19 234 HIS A O 1
ATOM 1862 N N . GLU A 1 235 ? 37.191 8.217 -8.111 1.00 93.06 235 GLU A N 1
ATOM 1863 C CA . GLU A 1 235 ? 36.731 8.714 -6.815 1.00 93.06 235 GLU A CA 1
ATOM 1864 C C . GLU A 1 235 ? 35.198 8.836 -6.835 1.00 93.06 235 GLU A C 1
ATOM 1866 O O . GLU A 1 235 ? 34.621 9.504 -7.689 1.00 93.06 235 GLU A O 1
ATOM 1871 N N . GLY A 1 236 ? 34.522 8.131 -5.925 1.00 89.50 236 GLY A N 1
ATOM 1872 C CA . GLY A 1 236 ? 33.062 8.168 -5.788 1.00 89.50 236 GLY A CA 1
ATOM 1873 C C . GLY A 1 236 ? 32.258 7.282 -6.752 1.00 89.50 236 GLY A C 1
ATOM 1874 O O . GLY A 1 236 ? 31.073 7.074 -6.499 1.00 89.50 236 GLY A O 1
ATOM 1875 N N . PHE A 1 237 ? 32.852 6.708 -7.809 1.00 89.06 237 PHE A N 1
ATOM 1876 C CA . PHE A 1 237 ? 32.141 5.799 -8.725 1.00 89.06 237 PHE A CA 1
ATOM 1877 C C . PHE A 1 237 ? 33.057 4.801 -9.456 1.00 89.06 237 PHE A C 1
ATOM 1879 O O . PHE A 1 237 ? 34.282 4.896 -9.428 1.00 89.06 237 PHE A O 1
ATOM 1886 N N . ILE A 1 238 ? 32.443 3.816 -10.118 1.00 90.00 238 ILE A N 1
ATOM 1887 C CA . ILE A 1 238 ? 33.114 2.838 -10.985 1.00 90.00 238 ILE A CA 1
ATOM 1888 C C . ILE A 1 238 ? 32.563 2.992 -12.397 1.00 90.00 238 ILE A C 1
ATOM 1890 O O . ILE A 1 238 ? 31.351 2.961 -12.600 1.00 90.00 238 ILE A O 1
ATOM 1894 N N . GLU A 1 239 ? 33.452 3.107 -13.376 1.00 92.00 239 GLU A N 1
ATOM 1895 C CA . GLU A 1 239 ? 33.104 3.067 -14.791 1.00 92.00 239 GLU A CA 1
ATOM 1896 C C . GLU A 1 239 ? 33.275 1.639 -15.320 1.00 92.00 239 GLU A C 1
ATOM 1898 O O . GLU A 1 239 ? 34.335 1.025 -15.172 1.00 92.00 239 GLU A O 1
ATOM 1903 N N . ARG A 1 240 ? 32.227 1.107 -15.957 1.00 90.75 240 ARG A N 1
ATOM 1904 C CA . ARG A 1 240 ? 32.230 -0.221 -16.576 1.00 90.75 240 ARG A CA 1
ATOM 1905 C C . ARG A 1 240 ? 31.851 -0.110 -18.044 1.00 90.75 240 ARG A C 1
ATOM 1907 O O . ARG A 1 240 ? 30.727 0.256 -18.370 1.00 90.75 240 ARG A O 1
ATOM 1914 N N . ILE A 1 241 ? 32.769 -0.511 -18.914 1.00 89.69 241 ILE A N 1
ATOM 1915 C CA . ILE A 1 241 ? 32.546 -0.618 -20.354 1.00 89.69 241 ILE A CA 1
ATOM 1916 C C . ILE A 1 241 ? 32.493 -2.103 -20.690 1.00 89.69 241 ILE A C 1
ATOM 1918 O O . ILE A 1 241 ? 33.406 -2.859 -20.361 1.00 89.69 241 ILE A O 1
ATOM 1922 N N . MET A 1 242 ? 31.410 -2.539 -21.320 1.00 89.31 242 MET A N 1
ATOM 1923 C CA . MET A 1 242 ? 31.212 -3.937 -21.691 1.00 89.31 242 MET A CA 1
ATOM 1924 C C . MET A 1 242 ? 30.359 -4.030 -22.949 1.00 89.31 242 MET A C 1
ATOM 1926 O O . MET A 1 242 ? 29.496 -3.185 -23.186 1.00 89.31 242 MET A O 1
ATOM 1930 N N . ARG A 1 243 ? 30.581 -5.080 -23.741 1.00 84.19 243 ARG A N 1
ATOM 1931 C CA . ARG A 1 243 ? 29.728 -5.413 -24.880 1.00 84.19 243 ARG A CA 1
ATOM 1932 C C . ARG A 1 243 ? 28.822 -6.571 -24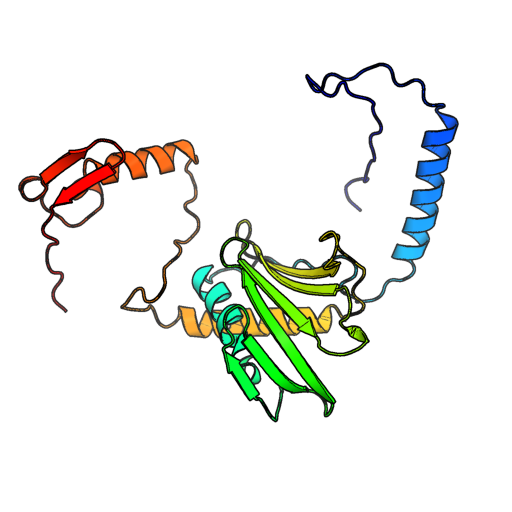.482 1.00 84.19 243 ARG A C 1
ATOM 1934 O O . ARG A 1 243 ? 29.298 -7.678 -24.245 1.00 84.19 243 ARG A O 1
ATOM 1941 N N . LEU A 1 244 ? 27.522 -6.307 -24.403 1.00 79.81 244 LEU A N 1
ATOM 1942 C CA . LEU A 1 244 ? 26.528 -7.359 -24.218 1.00 79.81 244 LEU A CA 1
ATOM 1943 C C . LEU A 1 244 ? 26.544 -8.270 -25.448 1.00 79.81 244 LEU A C 1
ATOM 1945 O O . LEU A 1 244 ? 26.548 -7.776 -26.580 1.00 79.81 244 LEU A O 1
ATOM 1949 N N . LYS A 1 245 ? 26.558 -9.593 -25.246 1.00 75.44 245 LYS A N 1
ATOM 1950 C CA . LYS A 1 245 ? 26.255 -10.513 -26.345 1.00 75.44 245 LYS A CA 1
ATOM 1951 C C . LYS A 1 245 ? 24.797 -10.274 -26.720 1.00 75.44 245 LYS A C 1
ATOM 1953 O O . LYS A 1 245 ? 23.920 -10.442 -25.875 1.00 75.44 245 LYS A O 1
ATOM 1958 N N . ALA A 1 246 ? 24.542 -9.835 -27.952 1.00 58.22 246 ALA A N 1
ATOM 1959 C CA . ALA A 1 246 ? 23.179 -9.740 -28.452 1.00 58.22 246 ALA A CA 1
ATOM 1960 C C . ALA A 1 246 ? 22.543 -11.129 -28.329 1.00 58.22 246 ALA A C 1
ATOM 1962 O O . ALA A 1 246 ? 23.021 -12.091 -28.929 1.00 58.22 246 ALA A O 1
ATOM 1963 N N . THR A 1 247 ? 21.499 -11.246 -27.517 1.00 52.88 247 THR A N 1
ATOM 1964 C CA . THR A 1 247 ? 20.549 -12.338 -27.687 1.00 52.88 247 THR A CA 1
ATOM 1965 C C . THR A 1 247 ? 19.666 -11.892 -28.844 1.00 52.88 247 THR A C 1
ATOM 1967 O O . THR A 1 247 ? 19.005 -10.860 -28.758 1.00 52.88 247 THR A O 1
ATOM 1970 N N . GLY A 1 248 ? 19.795 -12.569 -29.988 1.00 40.88 248 GLY A N 1
ATOM 1971 C CA . GLY A 1 248 ? 18.917 -12.334 -31.131 1.00 40.88 248 GLY A CA 1
ATOM 1972 C C . GLY A 1 248 ? 17.459 -12.486 -30.699 1.00 40.88 248 GLY A C 1
ATOM 1973 O O . GLY A 1 248 ? 17.160 -13.356 -29.877 1.00 40.88 248 GLY A O 1
ATOM 1974 N N . GLY A 1 249 ? 16.606 -11.594 -31.205 1.00 31.42 249 GLY A N 1
ATOM 1975 C CA . GLY A 1 249 ? 15.153 -11.750 -31.136 1.00 31.42 249 GLY A CA 1
ATOM 1976 C C . GLY A 1 249 ? 14.657 -12.901 -31.997 1.00 31.42 249 GLY A C 1
ATOM 1977 O O . GLY A 1 249 ? 15.433 -13.376 -32.860 1.00 31.42 249 GLY A O 1
#

Sequence (249 aa):
KESPVRLEFYQRHAADGCRTYWQAPVEAVQGFVEALRSQVAKLEADESEAVGLGFLAEEIQGISHDAVWRAMVVSTREPGRFFDCSDVQVEDCADFVRRSLRVNGQAYTELIRTDERRNELVFRKLGEDGEGVERVAALRSHPLQLEFFQRSTTDGFRVHWSMPQSAVLKACDAYVREARRMDGTRPSIIGYGIGSDPIRECSQDALMMAIKDSIQRPWKILNVEASSCKIVQHEGFIERIMRLKATGG